Protein AF-A0A8H8VCS7-F1 (afdb_monomer_lite)

pLDDT: mean 72.97, std 16.61, range [34.09, 95.81]

InterPro domains:
  IPR029058 Alpha/Beta hydrolase fold [G3DSA:3.40.50.1820] (4-59)
  IPR029058 Alpha/Beta hydrolase fold [G3DSA:3.40.50.1820] (60-223)
  IPR029058 Alpha/Beta hydrolase fold [SSF53474] (84-224)

Radius of gyration: 19.7 Å; chains: 1; bounding box: 50×49×55 Å

Sequence (229 aa):
MIRPETPRNPIVLSHGLFGFDTLHLLPWSFIPPLQYWRGINEALQANNCKVIVTAGMIIITTSSLTVEESGDETSLPRIYLRFKVLSLTTVSSPHQGSPFADYAIRFIGEQRLPRLYRILERAGLETGAFQQLTTVFMRNDFNPNTPDVDGVKYFSYGASVCPSLLSPFRASHRIIRRVDGENDGLVSIKSASHGVYKGTLVGPSHLDIINWTNRLKWIIKGVLGQHNK

Structure (mmCIF, N/CA/C/O backbone):
data_AF-A0A8H8VCS7-F1
#
_entry.id   AF-A0A8H8VCS7-F1
#
loop_
_atom_site.group_PDB
_atom_site.id
_atom_site.type_symbol
_atom_site.label_atom_id
_atom_site.label_alt_id
_atom_site.label_comp_id
_atom_site.label_asym_id
_atom_site.label_entity_id
_atom_site.label_seq_id
_atom_site.pdbx_PDB_ins_code
_atom_site.Cartn_x
_atom_site.Cartn_y
_atom_site.Cartn_z
_atom_site.occupancy
_atom_site.B_iso_or_equiv
_atom_site.auth_seq_id
_atom_site.auth_comp_id
_atom_site.auth_asym_id
_atom_site.auth_atom_id
_atom_site.pdbx_PDB_model_num
ATOM 1 N N . MET A 1 1 ? -27.719 -13.018 -1.075 1.00 43.12 1 MET A N 1
ATOM 2 C CA . MET A 1 1 ? -26.621 -12.028 -1.121 1.00 43.12 1 MET A CA 1
ATOM 3 C C . MET A 1 1 ? -26.500 -11.451 0.284 1.00 43.12 1 MET A C 1
ATOM 5 O O . MET A 1 1 ? -27.432 -10.788 0.719 1.00 43.12 1 MET A O 1
ATOM 9 N N . ILE A 1 2 ? -25.466 -11.822 1.044 1.00 45.97 2 ILE A N 1
ATOM 10 C CA . ILE A 1 2 ? -25.292 -11.356 2.430 1.00 45.97 2 ILE A CA 1
ATOM 11 C C . ILE A 1 2 ? -24.840 -9.898 2.346 1.00 45.97 2 ILE A C 1
ATOM 13 O O . ILE A 1 2 ? -23.776 -9.627 1.793 1.00 45.97 2 ILE A O 1
ATOM 17 N N . ARG A 1 3 ? -25.665 -8.957 2.817 1.00 56.19 3 ARG A N 1
ATOM 18 C CA . ARG A 1 3 ? -25.222 -7.567 2.958 1.00 56.19 3 ARG A CA 1
ATOM 19 C C . ARG A 1 3 ? -24.289 -7.500 4.168 1.00 56.19 3 ARG A C 1
ATOM 21 O O . ARG A 1 3 ? -24.681 -7.996 5.224 1.00 56.19 3 ARG A O 1
ATOM 28 N N . PRO A 1 4 ? -23.073 -6.953 4.027 1.00 67.12 4 PRO A N 1
ATOM 29 C CA . PRO A 1 4 ? -22.189 -6.767 5.168 1.00 67.12 4 PRO A CA 1
ATOM 30 C C . PRO A 1 4 ? -22.843 -5.822 6.184 1.00 67.12 4 PRO A C 1
ATOM 32 O O . PRO A 1 4 ? -23.554 -4.892 5.804 1.00 67.12 4 PRO A O 1
ATOM 35 N N . GLU A 1 5 ? -22.624 -6.083 7.472 1.00 75.94 5 GLU A N 1
ATOM 36 C CA . GLU A 1 5 ? -23.158 -5.242 8.543 1.00 75.94 5 GLU A CA 1
ATOM 37 C C . GLU A 1 5 ? -22.576 -3.825 8.475 1.00 75.94 5 GLU A C 1
ATOM 39 O O . GLU A 1 5 ? -21.376 -3.638 8.256 1.00 75.94 5 GLU A O 1
ATOM 44 N N . THR A 1 6 ? -23.426 -2.820 8.692 1.00 79.56 6 THR A N 1
ATOM 45 C CA . THR A 1 6 ? -23.001 -1.420 8.738 1.00 79.56 6 THR A CA 1
ATOM 46 C C . THR A 1 6 ? -22.169 -1.167 10.004 1.00 79.56 6 THR A C 1
ATOM 48 O O . THR A 1 6 ? -22.652 -1.403 11.117 1.00 79.56 6 THR A O 1
ATOM 51 N N . PRO A 1 7 ? -20.933 -0.654 9.884 1.00 78.75 7 PRO A N 1
ATOM 52 C CA . PRO A 1 7 ? -20.108 -0.309 11.034 1.00 78.75 7 PRO A CA 1
ATOM 53 C C . PRO A 1 7 ? -20.743 0.802 11.872 1.00 78.75 7 PRO A C 1
ATOM 55 O O . PRO A 1 7 ? -21.231 1.798 11.345 1.00 78.75 7 PRO A O 1
ATOM 58 N N . ARG A 1 8 ? -20.672 0.664 13.201 1.00 81.62 8 ARG A N 1
ATOM 59 C CA . ARG A 1 8 ? -21.171 1.686 14.142 1.00 81.62 8 ARG A CA 1
ATOM 60 C C . ARG A 1 8 ? -20.327 2.963 14.147 1.00 81.62 8 ARG A C 1
ATOM 62 O O . ARG A 1 8 ? -20.839 4.029 14.464 1.00 81.62 8 ARG A O 1
ATOM 69 N N . ASN A 1 9 ? -19.035 2.846 13.839 1.00 82.69 9 ASN A N 1
ATOM 70 C CA . ASN A 1 9 ? -18.087 3.957 13.868 1.00 82.69 9 ASN A CA 1
ATOM 71 C C . ASN A 1 9 ? -17.777 4.456 12.450 1.00 82.69 9 ASN A C 1
ATOM 73 O O . ASN A 1 9 ? -17.783 3.646 11.519 1.00 82.69 9 ASN A O 1
ATOM 77 N N . PRO A 1 10 ? -17.457 5.753 12.286 1.00 81.94 10 PRO A N 1
ATOM 78 C CA . PRO A 1 10 ? -16.997 6.293 11.015 1.00 81.94 10 PRO A CA 1
ATOM 79 C C . PRO A 1 10 ? -15.787 5.541 10.450 1.00 81.94 10 PRO A C 1
ATOM 81 O O . PRO A 1 10 ? -14.873 5.151 11.185 1.00 81.94 10 PRO A O 1
ATOM 84 N N . ILE A 1 11 ? -15.772 5.401 9.127 1.00 80.81 11 ILE A N 1
ATOM 85 C CA . ILE A 1 11 ? -14.612 4.954 8.360 1.00 80.81 11 ILE A CA 1
ATOM 86 C C . ILE A 1 11 ? -13.895 6.191 7.825 1.00 80.81 11 ILE A C 1
ATOM 88 O O . ILE A 1 11 ? -14.510 7.041 7.185 1.00 80.81 11 ILE A O 1
ATOM 92 N N . VAL A 1 12 ? -12.592 6.259 8.056 1.00 79.00 12 VAL A N 1
ATOM 93 C CA . VAL A 1 12 ? -11.687 7.233 7.455 1.00 79.00 12 VAL A CA 1
ATOM 94 C C . VAL A 1 12 ? -10.911 6.537 6.341 1.00 79.00 12 VAL A C 1
ATOM 96 O O . VAL A 1 12 ? -10.231 5.539 6.589 1.00 79.00 12 VAL A O 1
ATOM 99 N N . LEU A 1 13 ? -11.040 7.038 5.114 1.00 74.69 13 LEU A N 1
ATOM 100 C CA . LEU A 1 13 ? -10.300 6.569 3.946 1.00 74.69 13 LEU A CA 1
ATOM 101 C C . LEU A 1 13 ? -9.131 7.513 3.669 1.00 74.69 13 LEU A C 1
ATOM 103 O O . LEU A 1 13 ? -9.344 8.683 3.351 1.00 74.69 13 LEU A O 1
ATOM 107 N N . SER A 1 14 ? -7.914 6.984 3.735 1.00 72.44 14 SER A N 1
ATOM 108 C CA . SER A 1 14 ? -6.677 7.729 3.503 1.00 72.44 14 SER A CA 1
ATOM 109 C C . SER A 1 14 ? -5.971 7.214 2.248 1.00 72.44 14 SER A C 1
ATOM 111 O O . SER A 1 14 ? -5.723 6.013 2.143 1.00 72.44 14 SER A O 1
ATOM 113 N N . HIS A 1 15 ? -5.697 8.090 1.279 1.00 67.81 15 HIS A N 1
ATOM 114 C CA . HIS A 1 15 ? -5.115 7.753 -0.031 1.00 67.81 15 HIS A CA 1
ATOM 115 C C . HIS A 1 15 ? -3.665 7.225 0.026 1.00 67.81 15 HIS A C 1
ATOM 117 O O . HIS A 1 15 ? -2.942 7.415 0.979 1.00 67.81 15 HIS A O 1
ATOM 123 N N . GLY A 1 16 ? -3.135 6.616 -1.024 1.00 63.66 16 GLY A N 1
ATOM 124 C CA . GLY A 1 16 ? -1.732 6.175 -1.081 1.00 63.66 16 GLY A CA 1
ATOM 125 C C . GLY A 1 16 ? -0.748 7.205 -1.591 1.00 63.66 16 GLY A C 1
ATOM 126 O O . GLY A 1 16 ? -0.969 8.413 -1.509 1.00 63.66 16 GLY A O 1
ATOM 127 N N . LEU A 1 17 ? 0.347 6.684 -2.147 1.00 57.50 17 LEU A N 1
ATOM 128 C CA . LEU A 1 17 ? 1.294 7.452 -2.946 1.00 57.50 17 LEU A CA 1
ATOM 129 C C . LEU A 1 17 ? 0.523 8.334 -3.950 1.00 57.50 17 LEU A C 1
ATOM 131 O O . LEU A 1 17 ? -0.478 7.875 -4.503 1.00 57.50 17 LEU A O 1
ATOM 135 N N . PHE A 1 18 ? 1.010 9.562 -4.171 1.00 53.84 18 PHE A N 1
ATOM 136 C CA . PHE A 1 18 ? 0.440 10.659 -4.979 1.00 53.84 18 PHE A CA 1
ATOM 137 C C . PHE A 1 18 ? -0.594 11.581 -4.325 1.00 53.84 18 PHE A C 1
ATOM 139 O O . PHE A 1 18 ? -0.892 12.618 -4.912 1.00 53.84 18 PHE A O 1
ATOM 146 N N . GLY A 1 19 ? -1.108 11.295 -3.129 1.00 48.81 19 GLY A N 1
ATOM 147 C CA . GLY A 1 19 ? -1.641 12.404 -2.336 1.00 48.81 19 GLY A CA 1
ATOM 148 C C . GLY A 1 19 ? -2.975 13.025 -2.779 1.00 48.81 19 GLY A C 1
ATOM 149 O O . GLY A 1 19 ? -3.389 14.022 -2.199 1.00 48.81 19 GLY A O 1
ATOM 150 N N . PHE A 1 20 ? -3.600 12.546 -3.861 1.00 52.16 20 PHE A N 1
ATOM 151 C CA . PHE A 1 20 ? -4.697 13.267 -4.509 1.00 52.16 20 PHE A CA 1
ATOM 152 C C . PHE A 1 20 ? -6.055 12.662 -4.161 1.00 52.16 20 PHE A C 1
ATOM 154 O O . PHE A 1 20 ? -6.249 11.450 -4.222 1.00 52.16 20 PHE A O 1
ATOM 161 N N . ASP A 1 21 ? -7.038 13.524 -3.913 1.00 51.72 21 ASP A N 1
ATOM 162 C CA . ASP A 1 21 ? -8.444 13.114 -3.904 1.00 51.72 21 ASP A CA 1
ATOM 163 C C . ASP A 1 21 ? -8.973 12.964 -5.336 1.00 51.72 21 ASP A C 1
ATOM 165 O O . ASP A 1 21 ? -9.735 12.045 -5.648 1.00 51.72 21 ASP A O 1
ATOM 169 N N . THR A 1 22 ? -8.555 13.873 -6.224 1.00 54.94 22 THR A N 1
ATOM 170 C CA . THR A 1 22 ? -9.004 13.974 -7.616 1.00 54.94 22 THR A CA 1
ATOM 171 C C . THR A 1 22 ? -7.863 14.466 -8.516 1.00 54.94 22 THR A C 1
ATOM 173 O O . THR A 1 22 ? -7.410 15.598 -8.383 1.00 54.94 22 THR A O 1
ATOM 176 N N . LEU A 1 23 ? -7.404 13.632 -9.457 1.00 56.28 23 LEU A N 1
ATOM 177 C CA . LEU A 1 23 ? -6.321 13.969 -10.392 1.00 56.28 23 LEU A CA 1
ATOM 178 C C . LEU A 1 23 ? -6.840 14.398 -11.774 1.00 56.28 23 LEU A C 1
ATOM 180 O O . LEU A 1 23 ? -7.465 13.620 -12.496 1.00 56.28 23 LEU A O 1
ATOM 184 N N . HIS A 1 24 ? -6.520 15.616 -12.198 1.00 57.56 24 HIS A N 1
ATOM 185 C CA . HIS A 1 24 ? -6.833 16.107 -13.542 1.00 57.56 24 HIS A CA 1
ATOM 186 C C . HIS A 1 24 ? -5.652 15.845 -14.486 1.00 57.56 24 HIS A C 1
ATOM 188 O O . HIS A 1 24 ? -4.694 16.608 -14.507 1.00 57.56 24 HIS A O 1
ATOM 194 N N . LEU A 1 25 ? -5.703 14.754 -15.262 1.00 55.94 25 LEU A N 1
ATOM 195 C CA . LEU A 1 25 ? -4.635 14.419 -16.220 1.00 55.94 25 LEU A CA 1
ATOM 196 C C . LEU A 1 25 ? -4.690 15.241 -17.519 1.00 55.94 25 LEU A C 1
ATOM 198 O O . LEU A 1 25 ? -3.669 15.408 -18.175 1.00 55.94 25 LEU A O 1
ATOM 202 N N . LEU A 1 26 ? -5.873 15.731 -17.897 1.00 63.97 26 LEU A N 1
ATOM 203 C CA . LEU A 1 26 ? -6.134 16.606 -19.044 1.00 63.97 26 LEU A CA 1
ATOM 204 C C . LEU A 1 26 ? -7.298 17.553 -18.691 1.00 63.97 26 LEU A C 1
ATOM 206 O O . LEU A 1 26 ? -7.984 17.311 -17.689 1.00 63.97 26 LEU A O 1
ATOM 210 N N . PRO A 1 27 ? -7.554 18.618 -19.481 1.00 64.00 27 PRO A N 1
ATOM 211 C CA . PRO A 1 27 ? -8.727 19.463 -19.277 1.00 64.00 27 PRO A CA 1
ATOM 212 C C . PRO A 1 27 ? -10.009 18.622 -19.255 1.00 64.00 27 PRO A C 1
ATOM 214 O O . PRO A 1 27 ? -10.117 17.642 -19.997 1.00 64.00 27 PRO A O 1
ATOM 217 N N . TRP A 1 28 ? -10.988 19.024 -18.437 1.00 56.22 28 TRP A N 1
ATOM 218 C CA . TRP A 1 28 ? -12.254 18.294 -18.254 1.00 56.22 28 TRP A CA 1
ATOM 219 C C . TRP A 1 28 ? -12.944 17.947 -19.582 1.00 56.22 28 TRP A C 1
ATOM 221 O O . TRP A 1 28 ? -13.535 16.880 -19.713 1.00 56.22 28 TRP A O 1
ATOM 231 N N . SER A 1 29 ? -12.810 18.817 -20.586 1.00 60.53 29 SER A N 1
ATOM 232 C CA . SER A 1 29 ? -13.353 18.624 -21.933 1.00 60.53 29 SER A CA 1
ATOM 233 C C . SER A 1 29 ? -12.825 17.379 -22.658 1.00 60.53 29 SER A C 1
ATOM 235 O O . SER A 1 29 ? -13.458 16.931 -23.607 1.00 60.53 29 SER A O 1
ATOM 237 N N . PHE A 1 30 ? -11.685 16.823 -22.235 1.00 57.16 30 PHE A N 1
ATOM 238 C CA . PHE A 1 30 ? -11.053 15.660 -22.864 1.00 57.16 30 PHE A CA 1
ATOM 239 C C . PHE A 1 30 ? -11.130 14.393 -22.006 1.00 57.16 30 PHE A C 1
ATOM 241 O O . PHE A 1 30 ? -11.351 13.312 -22.547 1.00 57.16 30 PHE A O 1
ATOM 248 N N . ILE A 1 31 ? -10.927 14.489 -20.683 1.00 58.66 31 ILE A N 1
ATOM 249 C CA . ILE A 1 31 ? -10.921 13.326 -19.779 1.00 58.66 31 ILE A CA 1
ATOM 250 C C . ILE A 1 31 ? -11.521 13.713 -18.413 1.00 58.66 31 ILE A C 1
ATOM 252 O O . ILE A 1 31 ? -11.060 14.679 -17.804 1.00 58.66 31 ILE A O 1
ATOM 256 N N . PRO A 1 32 ? -12.486 12.943 -17.862 1.00 62.53 32 PRO A N 1
ATOM 257 C CA . PRO A 1 32 ? -12.998 13.190 -16.519 1.00 62.53 32 PRO A CA 1
ATOM 258 C C . PRO A 1 32 ? -11.932 12.878 -15.451 1.00 62.53 32 PRO A C 1
ATOM 260 O O . PRO A 1 32 ? -11.124 11.959 -15.628 1.00 62.53 32 PRO A O 1
ATOM 263 N N . PRO A 1 33 ? -11.965 13.537 -14.284 1.00 59.12 33 PRO A N 1
ATOM 264 C CA . PRO A 1 33 ? -10.862 13.559 -13.336 1.00 59.12 33 PRO A CA 1
ATOM 265 C C . PRO A 1 33 ? -10.770 12.350 -12.397 1.00 59.12 33 PRO A C 1
ATOM 267 O O . PRO A 1 33 ? -11.758 11.857 -11.840 1.00 59.12 33 PRO A O 1
ATOM 270 N N . LEU A 1 34 ? -9.531 11.892 -12.265 1.00 60.47 34 LEU A N 1
ATOM 271 C CA . LEU A 1 34 ? -8.868 10.939 -11.372 1.00 60.47 34 LEU A CA 1
ATOM 272 C C . LEU A 1 34 ? -9.336 10.801 -9.918 1.00 60.47 34 LEU A C 1
ATOM 274 O O . LEU A 1 34 ? -8.498 11.010 -9.059 1.00 60.47 34 LEU A O 1
ATOM 278 N N . GLN A 1 35 ? -10.583 10.467 -9.586 1.00 63.00 35 GLN A N 1
ATOM 279 C CA . GLN A 1 35 ? -10.946 10.153 -8.193 1.00 63.00 35 GLN A CA 1
ATOM 280 C C . GLN A 1 35 ? -10.209 8.918 -7.645 1.00 63.00 35 GLN A C 1
ATOM 282 O O . GLN A 1 35 ? -10.230 7.858 -8.280 1.00 63.00 35 GLN A O 1
ATOM 287 N N . TYR A 1 36 ? -9.616 9.050 -6.454 1.00 59.75 36 TYR A N 1
ATOM 288 C CA . TYR A 1 36 ? -8.842 7.988 -5.797 1.00 59.75 36 TYR A CA 1
ATOM 289 C C . TYR A 1 36 ? -9.724 6.811 -5.343 1.00 59.75 36 TYR A C 1
ATOM 291 O O . TYR A 1 36 ? -9.433 5.660 -5.652 1.00 59.75 36 TYR A O 1
ATOM 299 N N . TRP A 1 37 ? -10.850 7.103 -4.682 1.00 58.91 37 TRP A N 1
ATOM 300 C CA . TRP A 1 37 ? -11.757 6.116 -4.069 1.00 58.91 37 TRP A CA 1
ATOM 301 C C . TRP A 1 37 ? -13.017 5.811 -4.893 1.00 58.91 37 TRP A C 1
ATOM 303 O O . TRP A 1 37 ? -14.079 5.526 -4.335 1.00 58.91 37 TRP A O 1
ATOM 313 N N . ARG A 1 38 ? -12.931 5.887 -6.226 1.00 66.00 38 ARG A N 1
ATOM 314 C CA . ARG A 1 38 ? -14.110 5.773 -7.098 1.00 66.00 38 ARG A CA 1
ATOM 315 C C . ARG A 1 38 ? -14.797 4.408 -6.967 1.00 66.00 38 ARG A C 1
ATOM 317 O O . ARG A 1 38 ? -14.219 3.373 -7.300 1.00 66.00 38 ARG A O 1
ATOM 324 N N . GLY A 1 39 ? -16.064 4.425 -6.578 1.00 67.31 39 GLY A N 1
ATOM 325 C CA . GLY A 1 39 ? -16.912 3.254 -6.361 1.00 67.31 39 GLY A CA 1
ATOM 326 C C . GLY A 1 39 ? -16.858 2.725 -4.928 1.00 67.31 39 GLY A C 1
ATOM 327 O O . GLY A 1 39 ? -17.819 2.101 -4.488 1.00 67.31 39 GLY A O 1
ATOM 328 N N . ILE A 1 40 ? -15.775 2.981 -4.186 1.00 71.81 40 ILE A N 1
ATOM 329 C CA . ILE A 1 40 ? -15.622 2.524 -2.798 1.00 71.81 40 ILE A CA 1
ATOM 330 C C . ILE A 1 40 ? -16.398 3.445 -1.862 1.00 71.81 40 ILE A C 1
ATOM 332 O O . ILE A 1 40 ? -17.163 2.960 -1.030 1.00 71.81 40 ILE A O 1
ATOM 336 N N . ASN A 1 41 ? -16.245 4.764 -2.018 1.00 71.88 41 ASN A N 1
ATOM 337 C CA . ASN A 1 41 ? -16.974 5.723 -1.191 1.00 71.88 41 ASN A CA 1
ATOM 338 C C . ASN A 1 41 ? -18.489 5.578 -1.401 1.00 71.88 41 ASN A C 1
ATOM 340 O O . ASN A 1 41 ? -19.243 5.453 -0.439 1.00 71.88 41 ASN A O 1
ATOM 344 N N . GLU A 1 42 ? -18.924 5.473 -2.657 1.00 75.25 42 GLU A N 1
ATOM 345 C CA . GLU A 1 42 ? -20.330 5.294 -3.019 1.00 75.25 42 GLU A CA 1
ATOM 346 C C . GLU A 1 42 ? -20.882 3.965 -2.494 1.00 75.25 42 GLU A C 1
ATOM 348 O O . GLU A 1 42 ? -21.980 3.938 -1.944 1.00 75.25 42 GLU A O 1
ATOM 353 N N . ALA A 1 43 ? -20.125 2.865 -2.599 1.00 74.88 43 ALA A N 1
ATOM 354 C CA . ALA A 1 43 ? -20.555 1.570 -2.071 1.00 74.88 43 ALA A CA 1
ATOM 355 C C . ALA A 1 43 ? -20.657 1.560 -0.538 1.00 74.88 43 ALA A C 1
ATOM 357 O O . ALA A 1 43 ? -21.562 0.931 0.013 1.00 74.88 43 ALA A O 1
ATOM 358 N N . LEU A 1 44 ? -19.755 2.250 0.164 1.00 77.81 44 LEU A N 1
ATOM 359 C CA . LEU A 1 44 ? -19.807 2.376 1.621 1.00 77.81 44 LEU A CA 1
ATOM 360 C C . LEU A 1 44 ? -20.990 3.244 2.058 1.00 77.81 44 LEU A C 1
ATOM 362 O O . LEU A 1 44 ? -21.761 2.837 2.926 1.00 77.81 44 LEU A O 1
ATOM 366 N N . GLN A 1 45 ? -21.183 4.397 1.420 1.00 79.44 45 GLN A N 1
ATOM 367 C CA . GLN A 1 45 ? -22.323 5.273 1.689 1.00 79.44 45 GLN A CA 1
ATOM 368 C C . GLN A 1 45 ? -23.658 4.580 1.377 1.00 79.44 45 GLN A C 1
ATOM 370 O O . GLN A 1 45 ? -24.592 4.677 2.169 1.00 79.44 45 GLN A O 1
ATOM 375 N N . ALA A 1 46 ? -23.735 3.794 0.296 1.00 81.38 46 ALA A N 1
ATOM 376 C CA . ALA A 1 46 ? -24.918 2.998 -0.044 1.00 81.38 46 ALA A CA 1
ATOM 377 C C . ALA A 1 46 ? -25.236 1.899 0.992 1.00 81.38 46 ALA A C 1
ATOM 379 O O . ALA A 1 46 ? -26.370 1.426 1.062 1.00 81.38 46 ALA A O 1
ATOM 380 N N . ASN A 1 47 ? -24.253 1.505 1.811 1.00 80.44 47 ASN A N 1
ATOM 381 C CA . ASN A 1 47 ? -24.425 0.611 2.959 1.00 80.44 47 ASN A CA 1
ATOM 382 C C . ASN A 1 47 ? -24.589 1.375 4.291 1.00 80.44 47 ASN A C 1
ATOM 384 O O . ASN A 1 47 ? -24.406 0.791 5.360 1.00 80.44 47 ASN A O 1
ATOM 388 N N . ASN A 1 48 ? -24.955 2.662 4.242 1.00 81.69 48 ASN A N 1
ATOM 389 C CA . ASN A 1 48 ? -25.153 3.553 5.393 1.00 81.69 48 ASN A CA 1
ATOM 390 C C . ASN A 1 48 ? -23.901 3.762 6.266 1.00 81.69 48 ASN A C 1
ATOM 392 O O . ASN A 1 48 ? -24.009 4.144 7.432 1.00 81.69 48 ASN A O 1
ATOM 396 N N . CYS A 1 49 ? -22.701 3.532 5.726 1.00 78.75 49 CYS A N 1
ATOM 397 C CA . CYS A 1 49 ? -21.463 3.832 6.438 1.00 78.75 49 CYS A CA 1
ATOM 398 C C . CYS A 1 49 ? -21.220 5.347 6.457 1.00 78.75 49 CYS A C 1
ATOM 400 O O . CYS A 1 49 ? -21.262 6.007 5.417 1.00 78.75 49 CYS A O 1
ATOM 402 N N . LYS A 1 50 ? -20.866 5.901 7.623 1.00 80.38 50 LYS A N 1
ATOM 403 C CA . LYS A 1 50 ? -20.331 7.266 7.709 1.00 80.38 50 LYS A CA 1
ATOM 404 C C . LYS A 1 50 ? -18.873 7.256 7.243 1.00 80.38 50 LYS A C 1
ATOM 406 O O . LYS A 1 50 ? -18.029 6.679 7.924 1.00 80.38 50 LYS A O 1
ATOM 411 N N . VAL A 1 51 ? -18.588 7.875 6.098 1.00 74.81 51 VAL A N 1
ATOM 412 C CA . VAL A 1 51 ? -17.248 7.902 5.488 1.00 74.81 51 VAL A CA 1
ATOM 413 C C . VAL A 1 51 ? -16.666 9.311 5.530 1.00 74.81 51 VAL A C 1
ATOM 415 O O . VAL A 1 51 ? -17.341 10.276 5.178 1.00 74.81 51 VAL A O 1
ATOM 418 N N . ILE A 1 52 ? -15.409 9.415 5.947 1.00 74.38 52 ILE A N 1
ATOM 419 C CA . ILE A 1 52 ? -14.584 10.622 5.897 1.00 74.38 52 ILE A CA 1
ATOM 420 C C . ILE A 1 52 ? -13.406 10.303 4.975 1.00 74.38 52 ILE A C 1
ATOM 422 O O . ILE A 1 52 ? -12.764 9.271 5.142 1.00 74.38 52 ILE A O 1
ATOM 426 N N . VAL A 1 53 ? -13.125 11.154 3.992 1.00 67.81 53 VAL A N 1
ATOM 427 C CA . VAL A 1 53 ? -11.954 11.001 3.116 1.00 67.81 53 VAL A CA 1
ATOM 428 C C . VAL A 1 53 ? -10.912 12.019 3.554 1.00 67.81 53 VAL A C 1
ATOM 430 O O . VAL A 1 53 ? -11.246 13.188 3.746 1.00 67.81 53 VAL A O 1
ATOM 433 N N . THR A 1 54 ? -9.679 11.569 3.764 1.00 65.56 54 THR A N 1
ATOM 434 C CA . THR A 1 54 ? -8.568 12.418 4.199 1.00 65.56 54 THR A CA 1
ATOM 435 C C . THR A 1 54 ? -7.413 12.347 3.223 1.00 65.56 54 THR A C 1
ATOM 437 O O . THR A 1 54 ? -7.129 11.291 2.648 1.00 65.56 54 THR A O 1
ATOM 440 N N . ALA A 1 55 ? -6.685 13.457 3.132 1.00 53.41 55 ALA A N 1
ATOM 441 C CA . ALA A 1 55 ? -5.398 13.469 2.476 1.00 53.41 55 ALA A CA 1
ATOM 442 C C . ALA A 1 55 ? -4.305 12.906 3.419 1.00 53.41 55 ALA A C 1
ATOM 444 O O . ALA A 1 55 ? -3.964 13.533 4.417 1.00 53.41 55 ALA A O 1
ATOM 445 N N . GLY A 1 56 ? -3.793 11.701 3.154 1.00 49.19 56 GLY A N 1
ATOM 446 C CA . GLY A 1 56 ? -2.660 11.046 3.841 1.00 49.19 56 GLY A CA 1
ATOM 447 C C . GLY A 1 56 ? -2.492 9.581 3.400 1.00 49.19 56 GLY A C 1
ATOM 448 O O . GLY A 1 56 ? -3.467 9.035 2.910 1.00 49.19 56 GLY A O 1
ATOM 449 N N . MET A 1 57 ? -1.311 8.956 3.564 1.00 39.44 57 MET A N 1
ATOM 450 C CA . MET A 1 57 ? -0.917 7.603 3.070 1.00 39.44 57 MET A CA 1
ATOM 451 C C . MET A 1 57 ? -1.890 6.436 3.433 1.00 39.44 57 MET A C 1
ATOM 453 O O . MET A 1 57 ? -2.584 6.534 4.438 1.00 39.44 57 MET A O 1
ATOM 457 N N . ILE A 1 58 ? -1.934 5.341 2.628 1.00 42.59 58 ILE A N 1
ATOM 458 C CA . ILE A 1 58 ? -2.964 4.261 2.638 1.00 42.59 58 ILE A CA 1
ATOM 459 C C . ILE A 1 58 ? -3.289 3.782 4.043 1.00 42.59 58 ILE A C 1
ATOM 461 O O . ILE A 1 58 ? -2.530 3.020 4.646 1.00 42.59 58 ILE A O 1
ATOM 465 N N . ILE A 1 59 ? -4.468 4.174 4.511 1.00 46.38 59 ILE A N 1
ATOM 466 C CA . ILE A 1 59 ? -4.996 3.828 5.821 1.00 46.38 59 ILE A CA 1
ATOM 467 C C . ILE A 1 59 ? -6.535 3.810 5.704 1.00 46.38 59 ILE A C 1
ATOM 469 O O . ILE A 1 59 ? -7.164 4.857 5.570 1.00 46.38 59 ILE A O 1
ATOM 473 N N . ILE A 1 60 ? -7.163 2.626 5.735 1.00 46.59 60 ILE A N 1
ATOM 474 C CA . ILE A 1 60 ? -8.596 2.518 6.056 1.00 46.59 60 ILE A CA 1
ATOM 475 C C . ILE A 1 60 ? -8.667 2.401 7.573 1.00 46.59 60 ILE A C 1
ATOM 477 O O . ILE A 1 60 ? -8.475 1.322 8.135 1.00 46.59 60 ILE A O 1
ATOM 481 N N . THR A 1 61 ? -8.919 3.513 8.249 1.00 49.94 61 THR A N 1
ATOM 482 C CA . THR A 1 61 ? -9.030 3.533 9.707 1.00 49.94 61 THR A CA 1
ATOM 483 C C . THR A 1 61 ? -10.490 3.584 10.117 1.00 49.94 61 THR A C 1
ATOM 485 O O . THR A 1 61 ? -11.262 4.377 9.589 1.00 49.94 61 THR A O 1
ATOM 488 N N . THR A 1 62 ? -10.883 2.767 11.093 1.00 45.12 62 THR A N 1
ATOM 489 C CA . THR A 1 62 ? -12.103 3.053 11.853 1.00 45.12 62 THR A CA 1
ATOM 490 C C . THR A 1 62 ? -11.710 3.873 13.070 1.00 45.12 62 THR A C 1
ATOM 492 O O . THR A 1 62 ? -10.845 3.476 13.857 1.00 45.12 62 THR A O 1
ATOM 495 N N . SER A 1 63 ? -12.310 5.049 13.211 1.00 53.53 63 SER A N 1
ATOM 496 C CA . SER A 1 63 ? -12.039 5.954 14.327 1.00 53.53 63 SER A CA 1
ATOM 497 C C . SER A 1 63 ? -13.343 6.413 14.952 1.00 53.53 63 SER A C 1
ATOM 499 O O . SER A 1 63 ? -14.270 6.796 14.239 1.00 53.53 63 SER A O 1
ATOM 501 N N . SER A 1 64 ? -13.403 6.439 16.279 1.00 44.50 64 SER A N 1
ATOM 502 C CA . SER A 1 64 ? -14.405 7.231 16.987 1.00 44.50 64 SER A CA 1
ATOM 503 C C . SER A 1 64 ? -13.944 8.689 17.006 1.00 44.50 64 SER A C 1
ATOM 505 O O . SER A 1 64 ? -12.827 8.981 17.438 1.00 44.50 64 SER A O 1
ATOM 507 N N . LEU A 1 65 ? -14.791 9.594 16.517 1.00 42.81 65 LEU A N 1
ATOM 508 C CA . LEU A 1 65 ? -14.536 11.031 16.549 1.00 42.81 65 LEU A CA 1
ATOM 509 C C . LEU A 1 65 ? -15.012 11.603 17.888 1.00 42.81 65 LEU A C 1
ATOM 511 O O . LEU A 1 65 ? -16.184 11.451 18.232 1.00 42.81 65 LEU A O 1
ATOM 515 N N . THR A 1 66 ? -14.124 12.297 18.593 1.00 39.12 66 THR A N 1
ATOM 516 C CA . THR A 1 66 ? -14.460 13.134 19.750 1.00 39.12 66 THR A CA 1
ATOM 517 C C . THR A 1 66 ? -14.037 14.562 19.432 1.00 39.12 66 THR A C 1
ATOM 519 O O . THR A 1 66 ? -12.871 14.814 19.138 1.00 39.12 66 THR A O 1
ATOM 522 N N . VAL A 1 67 ? -14.987 15.495 19.433 1.00 38.56 67 VAL A N 1
ATOM 523 C CA . VAL A 1 67 ? -14.690 16.917 19.234 1.00 38.56 67 VAL A CA 1
ATOM 524 C C . VAL A 1 67 ? -14.316 17.497 20.595 1.00 38.56 67 VAL A C 1
ATOM 526 O O . VAL A 1 67 ? -15.157 17.526 21.487 1.00 38.56 67 VAL A O 1
ATOM 529 N N . GLU A 1 68 ? -13.064 17.917 20.757 1.00 42.06 68 GLU A N 1
ATOM 530 C CA . GLU A 1 68 ? -12.621 18.727 21.894 1.00 42.06 68 GLU A CA 1
ATOM 531 C C . GLU A 1 68 ? -12.285 20.124 21.367 1.00 42.06 68 GLU A C 1
ATOM 533 O O . GLU A 1 68 ? -11.447 20.277 20.477 1.00 42.06 68 GLU A O 1
ATOM 538 N N . GLU A 1 69 ? -12.950 21.150 21.891 1.00 42.06 69 GLU A N 1
ATOM 539 C CA . GLU A 1 69 ? -12.539 22.534 21.671 1.00 42.06 69 GLU A CA 1
ATOM 540 C C . GLU A 1 69 ? -11.395 22.848 22.636 1.00 42.06 69 GLU A C 1
ATOM 542 O O . GLU A 1 69 ? -11.586 22.889 23.848 1.00 42.06 69 GLU A O 1
ATOM 547 N N . SER A 1 70 ? -10.187 23.049 22.112 1.00 43.34 70 SER A N 1
ATOM 548 C CA . SER A 1 70 ? -9.080 23.611 22.886 1.00 43.34 70 SER A CA 1
ATOM 549 C C . SER A 1 70 ? -8.798 25.021 22.375 1.00 43.34 70 SER A C 1
ATOM 551 O O . SER A 1 70 ? -8.153 25.186 21.337 1.00 43.34 70 SER A O 1
ATOM 553 N N . GLY A 1 71 ? -9.308 26.024 23.084 1.00 45.47 71 GLY A N 1
ATOM 554 C CA . GLY A 1 71 ? -8.975 27.429 22.874 1.00 45.47 71 GLY A CA 1
ATOM 555 C C . GLY A 1 71 ? -8.293 27.996 24.115 1.00 45.47 71 GLY A C 1
ATOM 556 O O . GLY A 1 71 ? -8.833 27.885 25.210 1.00 45.47 71 GLY A O 1
ATOM 557 N N . ASP A 1 72 ? -7.114 28.585 23.937 1.00 51.19 72 ASP A N 1
ATOM 558 C CA . ASP A 1 72 ? -6.590 29.606 24.847 1.00 51.19 72 ASP A CA 1
ATOM 559 C C . ASP A 1 72 ? -7.255 30.936 24.448 1.00 51.19 72 ASP A C 1
ATOM 561 O O . ASP A 1 72 ? -7.314 31.233 23.249 1.00 51.19 72 ASP A O 1
ATOM 565 N N . GLU A 1 73 ? -7.768 31.718 25.410 1.00 53.53 73 GLU A N 1
ATOM 566 C CA . GLU A 1 73 ? -8.567 32.952 25.202 1.00 53.53 73 GLU A CA 1
ATOM 567 C C . GLU A 1 73 ? -7.862 34.014 24.331 1.00 53.53 73 GLU A C 1
ATOM 569 O O . GLU A 1 73 ? -8.476 34.983 23.886 1.00 53.53 73 GLU A O 1
ATOM 574 N N . THR A 1 74 ? -6.573 33.829 24.047 1.00 52.97 74 THR A N 1
ATOM 575 C CA . THR A 1 74 ? -5.720 34.754 23.295 1.00 52.97 74 THR A CA 1
ATOM 576 C C . THR A 1 74 ? -5.507 34.386 21.819 1.00 52.97 74 THR A C 1
ATOM 578 O O . THR A 1 74 ? -4.867 35.148 21.091 1.00 52.97 74 THR A O 1
ATOM 581 N N . SER A 1 75 ? -6.046 33.261 21.330 1.00 54.50 75 SER A N 1
ATOM 582 C CA . SER A 1 75 ? -5.839 32.798 19.946 1.00 54.50 75 SER A CA 1
ATOM 583 C C . SER A 1 75 ? -7.147 32.422 19.242 1.00 54.50 75 SER A C 1
ATOM 585 O O . SER A 1 75 ? -8.072 31.902 19.859 1.00 54.50 75 SER A O 1
ATOM 587 N N . LEU A 1 76 ? -7.242 32.704 17.931 1.00 49.12 76 LEU A N 1
ATOM 588 C CA . LEU A 1 76 ? -8.404 32.333 17.109 1.00 49.12 76 LEU A CA 1
ATOM 589 C C . LEU A 1 76 ? -8.756 30.848 17.324 1.00 49.12 76 LEU A C 1
ATOM 591 O O . LEU A 1 76 ? -7.838 30.022 17.303 1.00 49.12 76 LEU A O 1
ATOM 595 N N . PRO A 1 77 ? -10.046 30.485 17.469 1.00 49.31 77 PRO A N 1
ATOM 596 C CA . PRO A 1 77 ? -10.450 29.114 17.758 1.00 49.31 77 PRO A CA 1
ATOM 597 C C . PRO A 1 77 ? -9.972 28.178 16.643 1.00 49.31 77 PRO A C 1
ATOM 599 O O . PRO A 1 77 ? -10.502 28.166 15.531 1.00 49.31 77 PRO A O 1
ATOM 602 N N . ARG A 1 78 ? -8.938 27.385 16.937 1.00 46.56 78 ARG A N 1
ATOM 603 C CA . ARG A 1 78 ? -8.513 26.262 16.102 1.00 46.56 78 ARG A CA 1
ATOM 604 C C . ARG A 1 78 ? -9.203 25.013 16.624 1.00 46.56 78 ARG A C 1
ATOM 606 O O . ARG A 1 78 ? -8.841 24.481 17.667 1.00 46.56 78 ARG A O 1
ATOM 613 N N . ILE A 1 79 ? -10.198 24.544 15.882 1.00 51.28 79 ILE A N 1
ATOM 614 C CA . ILE A 1 79 ? -10.871 23.278 16.167 1.00 51.28 79 ILE A CA 1
ATOM 615 C C . ILE A 1 79 ? -9.908 22.148 15.788 1.00 51.28 79 ILE A C 1
ATOM 617 O O . ILE A 1 79 ? -9.694 21.876 14.605 1.00 51.28 79 ILE A O 1
ATOM 621 N N . TYR A 1 80 ? -9.315 21.492 16.784 1.00 49.41 80 TYR A N 1
ATOM 622 C CA . TYR A 1 80 ? -8.553 20.265 16.573 1.00 49.41 80 TYR A CA 1
ATOM 623 C C . TYR A 1 80 ? -9.494 19.069 16.717 1.00 49.41 80 TYR A C 1
ATOM 625 O O . TYR A 1 80 ? -9.932 18.721 17.810 1.00 49.41 80 TYR A O 1
ATOM 633 N N . LEU A 1 81 ? -9.810 18.413 15.602 1.00 54.47 81 LEU A N 1
ATOM 634 C CA . LEU A 1 81 ? -10.546 17.151 15.639 1.00 54.47 81 LEU A CA 1
ATOM 635 C C . LEU A 1 81 ? -9.616 16.058 16.182 1.00 54.47 81 LEU A C 1
ATOM 637 O O . LEU A 1 81 ? -8.667 15.655 15.507 1.00 54.47 81 LEU A O 1
ATOM 641 N N . ARG A 1 82 ? -9.882 15.566 17.397 1.00 61.41 82 ARG A N 1
ATOM 642 C CA . ARG A 1 82 ? -9.192 14.391 17.940 1.00 61.41 82 ARG A CA 1
ATOM 643 C C . ARG A 1 82 ? -9.917 13.122 17.508 1.00 61.41 82 ARG A C 1
ATOM 645 O O . ARG A 1 82 ? -11.075 12.879 17.847 1.00 61.41 82 ARG A O 1
ATOM 652 N N . PHE A 1 83 ? -9.209 12.285 16.762 1.00 70.06 83 PHE A N 1
ATOM 653 C CA . PHE A 1 83 ? -9.684 10.961 16.385 1.00 70.06 83 PHE A CA 1
ATOM 654 C C . PHE A 1 83 ? -9.093 9.926 17.335 1.00 70.06 83 PHE A C 1
ATOM 656 O O . PHE A 1 83 ? -7.874 9.802 17.444 1.00 70.06 83 PHE A O 1
ATOM 663 N N . LYS A 1 84 ? -9.951 9.137 17.987 1.00 80.06 84 LYS A N 1
ATOM 664 C CA . LYS A 1 84 ? -9.518 7.909 18.654 1.00 80.06 84 LYS A CA 1
ATOM 665 C C . LYS A 1 84 ? -9.636 6.759 17.663 1.00 80.06 84 LYS A C 1
ATOM 667 O O . LYS A 1 84 ? -10.735 6.373 17.262 1.00 80.06 84 LYS A O 1
ATOM 672 N N . VAL A 1 85 ? -8.492 6.233 17.250 1.00 81.94 85 VAL A N 1
ATOM 673 C CA . VAL A 1 85 ? -8.398 5.116 16.308 1.00 81.94 85 VAL A CA 1
ATOM 674 C C . VAL A 1 85 ? -8.775 3.813 17.017 1.00 81.94 85 VAL A C 1
ATOM 676 O O . VAL A 1 85 ? -8.271 3.529 18.099 1.00 81.94 85 VAL A O 1
ATOM 679 N N . LEU A 1 86 ? -9.684 3.034 16.427 1.00 87.00 86 LEU A N 1
ATOM 680 C CA . LEU A 1 86 ? -10.124 1.733 16.952 1.00 87.00 86 LEU A CA 1
ATOM 681 C C . LEU A 1 86 ? -9.507 0.576 16.165 1.00 87.00 86 LEU A C 1
ATOM 683 O O . LEU A 1 86 ? -9.133 -0.451 16.735 1.00 87.00 86 LEU A O 1
ATOM 687 N N . SER A 1 87 ? -9.399 0.736 14.846 1.00 87.31 87 SER A N 1
ATOM 688 C CA . SER A 1 87 ? -8.702 -0.221 13.997 1.00 87.31 87 SER A CA 1
ATOM 689 C C . SER A 1 87 ? -8.042 0.445 12.802 1.00 87.31 87 SER A C 1
ATOM 691 O O . SER A 1 87 ? -8.645 1.319 12.181 1.00 87.31 87 SER A O 1
ATOM 693 N N . LEU A 1 88 ? -6.886 -0.075 12.407 1.00 86.50 88 LEU A N 1
ATOM 694 C CA . LEU A 1 88 ? -6.193 0.246 11.170 1.00 86.50 88 LEU A CA 1
ATOM 695 C C . LEU A 1 88 ? -6.287 -0.947 10.216 1.00 86.50 88 LEU A C 1
ATOM 697 O O . LEU A 1 88 ? -5.818 -2.036 10.533 1.00 86.50 88 LEU A O 1
ATOM 701 N N . THR A 1 89 ? -6.888 -0.751 9.045 1.00 87.94 89 THR A N 1
ATOM 702 C CA . THR A 1 89 ? -6.909 -1.735 7.960 1.00 87.94 89 THR A CA 1
ATOM 703 C C . THR A 1 89 ? -6.099 -1.219 6.782 1.00 87.94 89 THR A C 1
ATOM 705 O O . THR A 1 89 ? -6.329 -0.120 6.279 1.00 87.94 89 THR A O 1
ATOM 708 N N . THR A 1 90 ? -5.162 -2.035 6.317 1.00 87.00 90 THR A N 1
ATOM 709 C CA . THR A 1 90 ? -4.323 -1.730 5.157 1.00 87.00 90 THR A CA 1
ATOM 710 C C . THR A 1 90 ? -4.587 -2.707 4.025 1.00 87.00 90 THR A C 1
ATOM 712 O O . THR A 1 90 ? -4.912 -3.873 4.255 1.00 87.00 90 THR A O 1
ATOM 715 N N . VAL A 1 91 ? -4.477 -2.226 2.790 1.00 87.44 91 VAL A N 1
ATOM 716 C CA . VAL A 1 91 ? -4.668 -3.040 1.588 1.00 87.44 91 VAL A CA 1
ATOM 717 C C . VAL A 1 91 ? -3.496 -2.764 0.661 1.00 87.44 91 VAL A C 1
ATOM 719 O O . VAL A 1 91 ? -3.345 -1.646 0.179 1.00 87.44 91 VAL A O 1
ATOM 722 N N . SER A 1 92 ? -2.654 -3.775 0.447 1.00 88.94 92 SER A N 1
ATOM 723 C CA . SER A 1 92 ? -1.435 -3.681 -0.365 1.00 88.94 92 SER A CA 1
ATOM 724 C C . SER A 1 92 ? -0.454 -2.577 0.070 1.00 88.94 92 SER A C 1
ATOM 726 O O . SER A 1 92 ? 0.295 -2.050 -0.747 1.00 88.94 92 SER A O 1
ATOM 728 N N . SER A 1 93 ? -0.408 -2.229 1.358 1.00 87.94 93 SER A N 1
ATOM 729 C CA . SER A 1 93 ? 0.552 -1.244 1.880 1.00 87.94 93 SER A CA 1
ATOM 730 C C . SER A 1 93 ? 1.949 -1.853 2.056 1.00 87.94 93 SER A C 1
ATOM 732 O O . SER A 1 93 ? 2.053 -2.933 2.626 1.00 87.94 93 SER A O 1
ATOM 734 N N . PRO A 1 94 ? 3.041 -1.194 1.636 1.00 91.25 94 PRO A N 1
ATOM 735 C CA . PRO A 1 94 ? 4.390 -1.751 1.743 1.00 91.25 94 PRO A CA 1
ATOM 736 C C . PRO A 1 94 ? 4.986 -1.588 3.153 1.00 91.25 94 PRO A C 1
ATOM 738 O O . PRO A 1 94 ? 5.943 -0.839 3.328 1.00 91.25 94 PRO A O 1
ATOM 741 N N . HIS A 1 95 ? 4.465 -2.295 4.164 1.00 91.06 95 HIS A N 1
ATOM 742 C CA . HIS A 1 95 ? 4.910 -2.178 5.571 1.00 91.06 95 HIS A CA 1
ATOM 743 C C . HIS A 1 95 ? 6.384 -2.534 5.790 1.00 91.06 95 HIS A C 1
ATOM 745 O O . HIS A 1 95 ? 7.023 -2.047 6.719 1.00 91.06 95 HIS A O 1
ATOM 751 N N . GLN A 1 96 ? 6.951 -3.374 4.926 1.00 92.50 96 GLN A N 1
ATOM 752 C CA . GLN A 1 96 ? 8.376 -3.725 4.940 1.00 92.50 96 GLN A CA 1
ATOM 753 C C . GLN A 1 96 ? 9.130 -3.105 3.755 1.00 92.50 96 GLN A C 1
ATOM 755 O O . GLN A 1 96 ? 10.255 -3.503 3.459 1.00 92.50 96 GLN A O 1
ATOM 760 N N . GLY A 1 97 ? 8.508 -2.143 3.070 1.00 90.94 97 GLY A N 1
ATOM 761 C CA . GLY A 1 97 ? 8.997 -1.524 1.845 1.00 90.94 97 GLY A CA 1
ATOM 762 C C . GLY A 1 97 ? 8.780 -2.386 0.600 1.00 90.94 97 GLY A C 1
ATOM 763 O O . GLY A 1 97 ? 8.177 -3.460 0.637 1.00 90.94 97 GLY A O 1
ATOM 764 N N . SER A 1 98 ? 9.260 -1.895 -0.535 1.00 91.50 98 SER A N 1
ATOM 765 C CA . SER A 1 98 ? 9.180 -2.562 -1.828 1.00 91.50 98 SER A CA 1
ATOM 766 C C . SER A 1 98 ? 10.583 -2.860 -2.360 1.00 91.50 98 SER A C 1
ATOM 768 O O . SER A 1 98 ? 11.345 -1.924 -2.623 1.00 91.50 98 SER A O 1
ATOM 770 N N . PRO A 1 99 ? 10.917 -4.133 -2.648 1.00 90.94 99 PRO A N 1
ATOM 771 C CA . PRO A 1 99 ? 12.161 -4.474 -3.341 1.00 90.94 99 PRO A CA 1
ATOM 772 C C . PRO A 1 99 ? 12.305 -3.784 -4.705 1.00 90.94 99 PRO A C 1
ATOM 774 O O . PRO A 1 99 ? 13.414 -3.589 -5.203 1.00 90.94 99 PRO A O 1
ATOM 777 N N . PHE A 1 100 ? 11.186 -3.408 -5.335 1.00 89.44 100 PHE A N 1
ATOM 778 C CA . PHE A 1 100 ? 11.215 -2.635 -6.572 1.00 89.44 100 PHE A CA 1
ATOM 779 C C . PHE A 1 100 ? 11.664 -1.187 -6.340 1.00 89.44 100 PHE A C 1
ATOM 781 O O . PHE A 1 100 ? 12.411 -0.662 -7.166 1.00 89.44 100 PHE A O 1
ATOM 788 N N . ALA A 1 101 ? 11.279 -0.563 -5.220 1.00 87.56 101 ALA A N 1
ATOM 789 C CA . ALA A 1 101 ? 11.772 0.763 -4.848 1.00 87.56 101 ALA A CA 1
ATOM 790 C C . ALA A 1 101 ? 13.293 0.739 -4.621 1.00 87.56 101 ALA A C 1
ATOM 792 O O . ALA A 1 101 ? 14.012 1.561 -5.193 1.00 87.56 101 ALA A O 1
ATOM 793 N N . ASP A 1 102 ? 13.801 -0.271 -3.906 1.00 88.38 102 ASP A N 1
ATOM 794 C CA . ASP A 1 102 ? 15.246 -0.456 -3.714 1.00 88.38 102 ASP A CA 1
ATOM 795 C C . ASP A 1 102 ? 15.979 -0.638 -5.048 1.00 88.38 102 ASP A C 1
ATOM 797 O O . ASP A 1 102 ? 17.019 -0.022 -5.297 1.00 88.38 102 ASP A O 1
ATOM 801 N N . TYR A 1 103 ? 15.432 -1.480 -5.932 1.00 86.50 103 TYR A N 1
ATOM 802 C CA . TYR A 1 103 ? 15.990 -1.697 -7.264 1.00 86.50 103 TYR A CA 1
ATOM 803 C C . TYR A 1 103 ? 16.029 -0.403 -8.076 1.00 86.50 103 TYR A C 1
ATOM 805 O O . TYR A 1 103 ? 17.047 -0.112 -8.699 1.00 86.50 103 TYR A O 1
ATOM 813 N N . ALA A 1 104 ? 14.946 0.375 -8.073 1.00 82.44 104 ALA A N 1
ATOM 814 C CA . ALA A 1 104 ? 14.866 1.619 -8.824 1.00 82.44 104 ALA A CA 1
ATOM 815 C C . ALA A 1 104 ? 15.926 2.627 -8.358 1.00 82.44 104 ALA A C 1
ATOM 817 O O . ALA A 1 104 ? 16.628 3.186 -9.200 1.00 82.44 104 ALA A O 1
ATOM 818 N N . ILE A 1 105 ? 16.114 2.793 -7.043 1.00 79.62 105 ILE A N 1
ATOM 819 C CA . ILE A 1 105 ? 17.168 3.663 -6.499 1.00 79.62 105 ILE A CA 1
ATOM 820 C C . ILE A 1 105 ? 18.555 3.172 -6.930 1.00 79.62 105 ILE A C 1
ATOM 822 O O . ILE A 1 105 ? 19.353 3.952 -7.454 1.00 79.62 105 ILE A O 1
ATOM 826 N N . ARG A 1 106 ? 18.829 1.869 -6.785 1.00 80.62 106 ARG A N 1
ATOM 827 C CA . ARG A 1 106 ? 20.130 1.278 -7.143 1.00 80.62 106 ARG A CA 1
ATOM 828 C C . ARG A 1 106 ? 20.435 1.352 -8.639 1.00 80.62 106 ARG A C 1
ATOM 830 O O . ARG A 1 106 ? 21.572 1.620 -9.011 1.00 80.62 106 ARG A O 1
ATOM 837 N N . PHE A 1 107 ? 19.446 1.092 -9.491 1.00 71.94 107 PHE A N 1
ATOM 838 C CA . PHE A 1 107 ? 19.610 1.060 -10.946 1.00 71.94 107 PHE A CA 1
ATOM 839 C C . PHE A 1 107 ? 19.782 2.461 -11.542 1.00 71.94 107 PHE A C 1
ATOM 841 O O . PHE A 1 107 ? 20.525 2.644 -12.505 1.00 71.94 107 PHE A O 1
ATOM 848 N N . ILE A 1 108 ? 19.102 3.458 -10.975 1.00 66.69 108 ILE A N 1
ATOM 849 C CA . ILE A 1 108 ? 19.182 4.848 -11.435 1.00 66.69 108 ILE 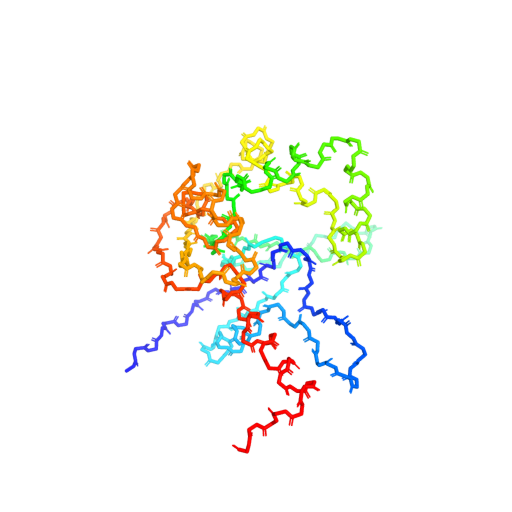A CA 1
ATOM 850 C C . ILE A 1 108 ? 20.493 5.495 -10.965 1.00 66.69 108 ILE A C 1
ATOM 852 O O . ILE A 1 108 ? 21.082 6.279 -11.714 1.00 66.69 108 ILE A O 1
ATOM 856 N N . GLY A 1 109 ? 20.988 5.104 -9.785 1.00 60.62 109 GLY A N 1
ATOM 857 C CA . GLY A 1 109 ? 22.216 5.618 -9.184 1.00 60.62 109 GLY A CA 1
ATOM 858 C C . GLY A 1 109 ? 22.039 7.032 -8.626 1.00 60.62 109 GLY A C 1
ATOM 859 O O . GLY A 1 109 ? 21.280 7.840 -9.168 1.00 60.62 109 GLY A O 1
ATOM 860 N N . GLU A 1 110 ? 22.766 7.357 -7.553 1.00 58.94 110 GLU A N 1
ATOM 861 C CA . GLU A 1 110 ? 22.620 8.635 -6.834 1.00 58.94 110 GLU A CA 1
ATOM 862 C C . GLU A 1 110 ? 22.754 9.861 -7.749 1.00 58.94 110 GLU A C 1
ATOM 864 O O . GLU A 1 110 ? 22.026 10.840 -7.605 1.00 58.94 110 GLU A O 1
ATOM 869 N N . GLN A 1 111 ? 23.595 9.773 -8.782 1.00 59.97 111 GLN A N 1
ATOM 870 C CA . GLN A 1 111 ? 23.822 10.870 -9.725 1.00 59.97 111 GLN A CA 1
ATOM 871 C C . GLN A 1 111 ? 22.626 11.189 -10.638 1.00 59.97 111 GLN A C 1
ATOM 873 O O . GLN A 1 111 ? 22.538 12.294 -11.175 1.00 59.9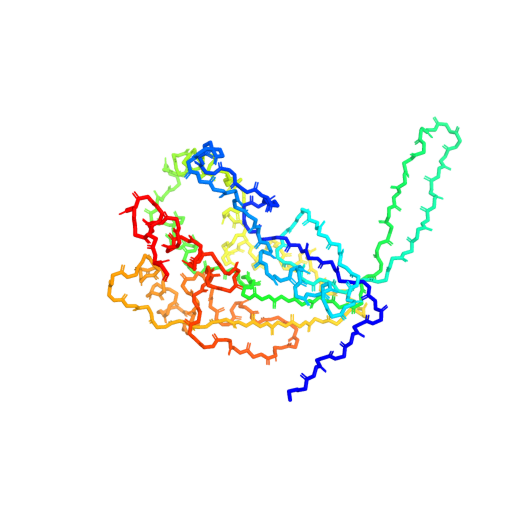7 111 GLN A O 1
ATOM 878 N N . ARG A 1 112 ? 21.691 10.251 -10.844 1.00 64.00 112 ARG A N 1
ATOM 879 C CA . ARG A 1 112 ? 20.490 10.476 -11.673 1.00 64.00 112 ARG A CA 1
ATOM 880 C C . ARG A 1 112 ? 19.219 10.627 -10.839 1.00 64.00 112 ARG A C 1
ATOM 882 O O . ARG A 1 112 ? 18.179 10.957 -11.417 1.00 64.00 112 ARG A O 1
ATOM 889 N N . LEU A 1 113 ? 19.304 10.474 -9.511 1.00 67.06 113 LEU A N 1
ATOM 890 C CA . LEU A 1 113 ? 18.195 10.737 -8.588 1.00 67.06 113 LEU A CA 1
ATOM 891 C C . LEU A 1 113 ? 17.597 12.134 -8.789 1.00 67.06 113 LEU A C 1
ATOM 893 O O . LEU A 1 113 ? 16.387 12.197 -8.959 1.00 67.06 113 LEU A O 1
ATOM 897 N N . PRO A 1 114 ? 18.368 13.233 -8.947 1.00 68.88 114 PRO A N 1
ATOM 898 C CA . PRO A 1 114 ? 17.777 14.556 -9.176 1.00 68.88 114 PRO A CA 1
ATOM 899 C C . PRO A 1 114 ? 16.980 14.673 -10.486 1.00 68.88 114 PRO A C 1
ATOM 901 O O . PRO A 1 114 ? 16.118 15.541 -10.632 1.00 68.88 114 PRO A O 1
ATOM 904 N N . ARG A 1 115 ? 17.278 13.836 -11.491 1.00 68.12 115 ARG A N 1
ATOM 905 C CA . ARG A 1 115 ? 16.527 13.802 -12.756 1.00 68.12 115 ARG A CA 1
ATOM 906 C C . ARG A 1 115 ? 15.260 12.969 -12.615 1.00 68.12 115 ARG A C 1
ATOM 908 O O . ARG A 1 115 ? 14.223 13.395 -13.112 1.00 68.12 115 ARG A O 1
ATOM 915 N N . LEU A 1 116 ? 15.343 11.821 -11.941 1.00 66.12 116 LEU A N 1
ATOM 916 C CA . LEU A 1 116 ? 14.167 11.027 -11.595 1.00 66.12 116 LEU A CA 1
ATOM 917 C C . LEU A 1 116 ? 13.223 11.851 -10.720 1.00 66.12 116 LEU A C 1
ATOM 919 O O . LEU A 1 116 ? 12.066 11.994 -11.072 1.00 66.12 116 LEU A O 1
ATOM 923 N N . TYR A 1 117 ? 13.729 12.458 -9.653 1.00 67.69 117 TYR A N 1
ATOM 924 C CA . TYR A 1 117 ? 12.996 13.339 -8.751 1.00 67.69 117 TYR A CA 1
ATOM 925 C C . TYR A 1 117 ? 12.273 14.460 -9.486 1.00 67.69 117 TYR A C 1
ATOM 927 O O . TYR A 1 117 ? 11.075 14.595 -9.307 1.00 67.69 117 TYR A O 1
ATOM 935 N N . ARG A 1 118 ? 12.917 15.140 -10.440 1.00 67.62 118 ARG A N 1
ATOM 936 C CA . ARG A 1 118 ? 12.218 16.118 -11.294 1.00 67.62 118 ARG A CA 1
ATOM 937 C C . ARG A 1 118 ? 11.118 15.518 -12.174 1.00 67.62 118 ARG A C 1
ATOM 939 O O . ARG A 1 118 ? 10.145 16.199 -12.480 1.00 67.62 118 ARG A O 1
ATOM 946 N N . ILE A 1 119 ? 11.273 14.279 -12.645 1.00 66.75 119 ILE A N 1
ATOM 947 C CA . ILE A 1 119 ? 10.230 13.580 -13.416 1.00 66.75 119 ILE A CA 1
ATOM 948 C C . ILE A 1 119 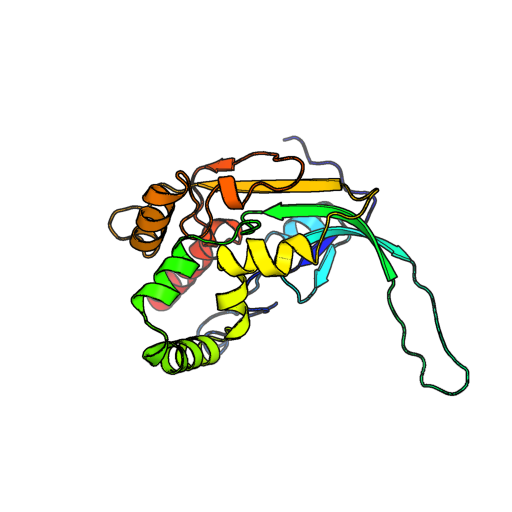? 9.076 13.169 -12.495 1.00 66.75 119 ILE A C 1
ATOM 950 O O . ILE A 1 119 ? 7.921 13.330 -12.875 1.00 66.75 119 ILE A O 1
ATOM 954 N N . LEU A 1 120 ? 9.391 12.679 -11.295 1.00 61.09 120 LEU A N 1
ATOM 955 C CA . LEU A 1 120 ? 8.432 12.309 -10.262 1.00 61.09 120 LEU A CA 1
ATOM 956 C C . LEU A 1 120 ? 7.653 13.550 -9.790 1.00 61.09 120 LEU A C 1
ATOM 958 O O . LEU A 1 120 ? 6.432 13.528 -9.865 1.00 61.09 120 LEU A O 1
ATOM 962 N N . GLU A 1 121 ? 8.316 14.663 -9.468 1.00 64.31 121 GLU A N 1
ATOM 963 C CA . GLU A 1 121 ? 7.680 15.947 -9.117 1.00 64.31 121 GLU A CA 1
ATOM 964 C C . GLU A 1 121 ? 6.745 16.439 -10.221 1.00 64.31 121 GLU A C 1
ATOM 966 O O . GLU A 1 121 ? 5.602 16.805 -9.959 1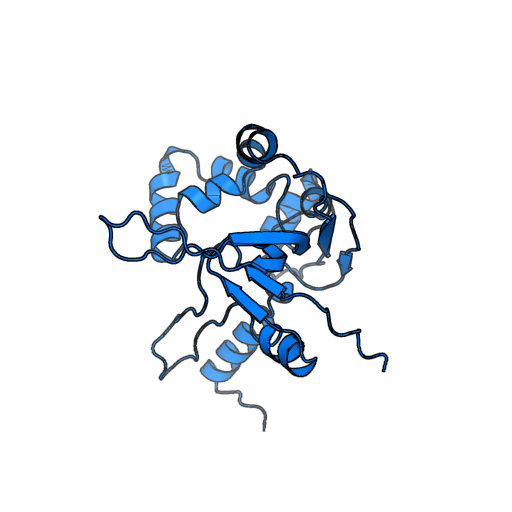.00 64.31 121 GLU A O 1
ATOM 971 N N . ARG A 1 122 ? 7.188 16.382 -11.485 1.00 61.81 122 ARG A N 1
ATOM 972 C CA . ARG A 1 122 ? 6.340 16.717 -12.641 1.00 61.81 122 ARG A CA 1
ATOM 973 C C . ARG A 1 122 ? 5.141 15.787 -12.799 1.00 61.81 122 ARG A C 1
ATOM 975 O O . ARG A 1 122 ? 4.131 16.205 -13.352 1.00 61.81 122 ARG A O 1
ATOM 982 N N . ALA A 1 123 ? 5.258 14.544 -12.345 1.00 52.88 123 ALA A N 1
ATOM 983 C CA . ALA A 1 123 ? 4.168 13.579 -12.300 1.00 52.88 123 ALA A CA 1
ATOM 984 C C . ALA A 1 123 ? 3.323 13.685 -11.012 1.00 52.88 123 ALA A C 1
ATOM 986 O O . ALA A 1 123 ? 2.400 12.891 -10.841 1.00 52.88 123 ALA A O 1
ATOM 987 N N . GLY A 1 124 ? 3.615 14.643 -10.122 1.00 50.34 124 GLY A N 1
ATOM 988 C CA . GLY A 1 124 ? 2.899 14.850 -8.860 1.00 50.34 124 GLY A CA 1
ATOM 989 C C . GLY A 1 124 ? 3.356 13.950 -7.706 1.00 50.34 124 GLY A C 1
ATOM 990 O O . GLY A 1 124 ? 2.612 13.763 -6.750 1.00 50.34 124 GLY A O 1
ATOM 991 N N . LEU A 1 125 ? 4.550 13.359 -7.790 1.00 54.53 125 LEU A N 1
ATOM 992 C CA . LEU A 1 125 ? 5.167 12.596 -6.705 1.00 54.53 125 LEU A CA 1
ATOM 993 C C . LEU A 1 125 ? 6.144 13.461 -5.929 1.00 54.53 125 LEU A C 1
ATOM 995 O O . LEU A 1 125 ? 7.123 13.957 -6.487 1.00 54.53 125 LEU A O 1
ATOM 999 N N . GLU A 1 126 ? 5.936 13.541 -4.621 1.00 57.47 126 GLU A N 1
ATOM 1000 C CA . GLU A 1 126 ? 6.965 14.042 -3.724 1.00 57.47 126 GLU A CA 1
ATOM 1001 C C . GLU A 1 126 ? 8.172 13.098 -3.751 1.00 57.47 126 GLU A C 1
ATOM 1003 O O . GLU A 1 126 ? 8.060 11.876 -3.637 1.00 57.47 126 GLU A O 1
ATOM 1008 N N . THR A 1 127 ? 9.356 13.670 -3.924 1.00 58.19 127 THR A N 1
ATOM 1009 C CA . THR A 1 127 ? 10.624 12.944 -4.082 1.00 58.19 127 THR A CA 1
ATOM 1010 C C . THR A 1 127 ? 10.977 12.125 -2.843 1.00 58.19 127 THR A C 1
ATOM 1012 O O . THR A 1 127 ? 11.460 10.997 -2.964 1.00 58.19 127 THR A O 1
ATOM 1015 N N . GLY A 1 128 ? 10.634 12.646 -1.660 1.00 61.84 128 GLY A N 1
ATOM 1016 C CA . GLY A 1 128 ? 10.733 11.937 -0.385 1.00 61.84 128 GLY A CA 1
ATOM 1017 C C . GLY A 1 128 ? 9.799 10.730 -0.295 1.00 61.84 128 GLY A C 1
ATOM 1018 O O . GLY A 1 128 ? 10.179 9.706 0.270 1.00 61.84 128 GLY A O 1
ATOM 1019 N N . ALA A 1 129 ? 8.627 10.780 -0.934 1.00 65.19 129 ALA A N 1
ATOM 1020 C CA . ALA A 1 129 ? 7.661 9.688 -0.875 1.00 65.19 129 ALA A CA 1
ATOM 1021 C C . ALA A 1 129 ? 8.189 8.409 -1.539 1.00 65.19 129 ALA A C 1
ATOM 1023 O O . ALA A 1 129 ? 7.841 7.316 -1.113 1.00 65.19 129 ALA A O 1
ATOM 1024 N N . PHE A 1 130 ? 9.071 8.506 -2.543 1.00 71.50 130 PHE A N 1
ATOM 1025 C CA . PHE A 1 130 ? 9.664 7.315 -3.159 1.00 71.50 130 PHE A CA 1
ATOM 1026 C C . PHE A 1 130 ? 10.705 6.636 -2.256 1.00 71.50 130 PHE A C 1
ATOM 1028 O O . PHE A 1 130 ? 10.737 5.408 -2.173 1.00 71.50 130 PHE A O 1
ATOM 1035 N N . GLN A 1 131 ? 11.534 7.415 -1.551 1.00 76.19 131 GLN A N 1
ATOM 1036 C CA . GLN A 1 131 ? 12.500 6.878 -0.582 1.00 76.19 131 GLN A CA 1
ATOM 1037 C C . GLN A 1 131 ? 11.794 6.186 0.586 1.00 76.19 131 GLN A C 1
ATOM 1039 O O . GLN A 1 131 ? 12.253 5.139 1.046 1.00 76.19 131 GLN A O 1
ATOM 1044 N N . GLN A 1 132 ? 10.639 6.714 0.994 1.00 83.38 132 GLN A N 1
ATOM 1045 C CA . GLN A 1 132 ? 9.817 6.137 2.056 1.00 83.38 132 GLN A CA 1
ATOM 1046 C C . GLN A 1 132 ? 9.278 4.737 1.727 1.00 83.38 132 GLN A C 1
ATOM 1048 O O . GLN A 1 132 ? 8.943 3.980 2.630 1.00 83.38 132 GLN A O 1
ATOM 1053 N N . LEU A 1 133 ? 9.244 4.350 0.448 1.00 85.56 133 LEU A N 1
ATOM 1054 C CA . LEU A 1 133 ? 8.814 3.014 0.017 1.00 85.56 133 LEU A CA 1
ATOM 1055 C C . LEU A 1 133 ? 9.942 1.977 0.038 1.00 85.56 133 LEU A C 1
ATOM 1057 O O . LEU A 1 133 ? 9.692 0.808 -0.254 1.00 85.56 133 LEU A O 1
ATOM 1061 N N . THR A 1 134 ? 11.185 2.374 0.308 1.00 89.94 134 THR A N 1
ATOM 1062 C CA . THR A 1 134 ? 12.333 1.453 0.296 1.00 89.94 134 THR A CA 1
ATOM 1063 C C . THR A 1 134 ? 12.305 0.515 1.495 1.00 89.94 134 THR A C 1
ATOM 1065 O O . THR A 1 134 ? 11.819 0.868 2.572 1.00 89.94 134 THR A O 1
ATOM 1068 N N . THR A 1 135 ? 12.848 -0.693 1.333 1.00 92.50 135 THR A N 1
ATOM 1069 C CA . THR A 1 135 ? 12.904 -1.652 2.452 1.00 92.50 135 THR A CA 1
ATOM 1070 C C . THR A 1 135 ? 13.846 -1.170 3.551 1.00 92.50 135 THR A C 1
ATOM 1072 O O . THR A 1 135 ? 13.612 -1.437 4.729 1.00 92.50 135 THR A O 1
ATOM 1075 N N . VAL A 1 136 ? 14.883 -0.417 3.171 1.00 91.00 136 VAL A N 1
ATOM 1076 C CA . VAL A 1 136 ? 15.845 0.191 4.094 1.00 91.00 136 VAL A CA 1
ATOM 1077 C C . VAL A 1 136 ? 15.162 1.242 4.963 1.00 91.00 136 VAL A C 1
ATOM 1079 O O . VAL A 1 136 ? 15.237 1.133 6.184 1.00 91.00 136 VAL A O 1
ATOM 1082 N N . PHE A 1 137 ? 14.449 2.195 4.356 1.00 89.75 137 PHE A N 1
ATOM 1083 C CA . PHE A 1 137 ? 13.750 3.242 5.102 1.00 89.75 137 PHE A CA 1
ATOM 1084 C C . PHE A 1 137 ? 12.672 2.662 6.020 1.00 89.75 137 PHE A C 1
ATOM 1086 O O . PHE A 1 137 ? 12.602 3.008 7.197 1.00 89.75 137 PHE A O 1
ATOM 1093 N N . MET A 1 138 ? 11.855 1.725 5.522 1.00 92.06 138 MET A N 1
ATOM 1094 C CA . MET A 1 138 ? 10.806 1.126 6.353 1.00 92.06 138 MET A CA 1
ATOM 1095 C C . MET A 1 138 ? 11.389 0.388 7.561 1.00 92.06 138 MET A C 1
ATOM 1097 O O . MET A 1 138 ? 10.863 0.501 8.665 1.00 92.06 138 MET A O 1
ATOM 1101 N N . ARG A 1 139 ? 12.502 -0.332 7.379 1.00 92.69 139 ARG A N 1
ATOM 1102 C CA . ARG A 1 139 ? 13.145 -1.097 8.454 1.00 92.69 139 ARG A CA 1
ATOM 1103 C C . ARG A 1 139 ? 13.875 -0.223 9.471 1.00 92.69 139 ARG A C 1
ATOM 1105 O O . ARG A 1 139 ? 13.811 -0.536 10.655 1.00 92.69 139 ARG A O 1
ATOM 1112 N N . ASN A 1 140 ? 14.593 0.799 9.016 1.00 93.06 140 ASN A N 1
ATOM 1113 C CA . ASN A 1 140 ? 15.538 1.535 9.857 1.00 93.06 140 ASN A CA 1
ATOM 1114 C C . ASN A 1 140 ? 14.972 2.856 10.384 1.00 93.06 140 ASN A C 1
ATOM 1116 O O . ASN A 1 140 ? 15.402 3.306 11.442 1.00 93.06 140 ASN A O 1
ATOM 1120 N N . ASP A 1 141 ? 14.007 3.447 9.680 1.00 88.25 141 ASP A N 1
ATOM 1121 C CA . ASP A 1 141 ? 13.484 4.774 9.987 1.00 88.25 141 ASP A CA 1
ATOM 1122 C C . ASP A 1 141 ? 12.000 4.712 10.361 1.00 88.25 141 ASP A C 1
ATOM 1124 O O . ASP A 1 141 ? 11.631 5.090 11.470 1.00 88.25 141 ASP A O 1
ATOM 1128 N N . PHE A 1 142 ? 11.126 4.209 9.484 1.00 88.25 142 PHE A N 1
ATOM 1129 C CA . PHE A 1 142 ? 9.679 4.307 9.714 1.00 88.25 142 PHE A CA 1
ATOM 1130 C C . PHE A 1 142 ? 9.176 3.379 10.826 1.00 88.25 142 PHE A C 1
ATOM 1132 O O . PHE A 1 142 ? 8.591 3.860 11.797 1.00 88.25 142 PHE A O 1
ATOM 1139 N N . ASN A 1 143 ? 9.405 2.064 10.713 1.00 91.56 143 ASN A N 1
ATOM 1140 C CA . ASN A 1 143 ? 8.844 1.081 11.649 1.00 91.56 143 ASN A CA 1
ATOM 1141 C C . ASN A 1 143 ? 9.366 1.246 13.090 1.00 91.56 143 ASN A C 1
ATOM 1143 O O . ASN A 1 143 ? 8.552 1.165 14.008 1.00 91.56 143 ASN A O 1
ATOM 1147 N N . PRO A 1 144 ? 10.666 1.522 13.338 1.00 93.06 144 PRO A N 1
ATOM 1148 C CA . PRO A 1 144 ? 11.151 1.758 14.700 1.00 93.06 144 PRO A CA 1
ATOM 1149 C C . PRO A 1 144 ? 10.546 3.007 15.352 1.00 93.06 144 PRO A C 1
ATOM 1151 O O . PRO A 1 144 ? 10.313 3.015 16.558 1.00 93.06 144 PRO A O 1
ATOM 1154 N N . ASN A 1 145 ? 10.271 4.047 14.558 1.00 90.31 145 ASN A N 1
ATOM 1155 C CA . ASN A 1 145 ? 9.695 5.304 15.040 1.00 90.31 145 ASN A CA 1
ATOM 1156 C C . ASN A 1 145 ? 8.156 5.312 15.039 1.00 90.31 145 ASN A C 1
ATOM 1158 O O . ASN A 1 145 ? 7.553 6.252 15.552 1.00 90.31 145 ASN A O 1
ATOM 1162 N N . THR A 1 146 ? 7.520 4.273 14.491 1.00 87.12 146 THR A N 1
ATOM 1163 C CA . THR A 1 146 ? 6.058 4.154 14.381 1.00 87.12 146 THR A CA 1
ATOM 1164 C C . THR A 1 146 ? 5.588 2.793 14.907 1.00 87.12 146 THR A C 1
ATOM 1166 O O . THR A 1 146 ? 5.073 1.980 14.136 1.00 87.12 146 THR A O 1
ATOM 1169 N N . PRO A 1 147 ? 5.791 2.494 16.205 1.00 91.75 147 PRO A N 1
ATOM 1170 C CA . PRO A 1 147 ? 5.327 1.241 16.785 1.00 91.75 147 PRO A CA 1
ATOM 1171 C C . PRO A 1 147 ? 3.796 1.184 16.844 1.00 91.75 147 PRO A C 1
ATOM 1173 O O . PRO A 1 147 ? 3.117 2.209 16.945 1.00 91.75 147 PRO A O 1
ATOM 1176 N N . ASP A 1 148 ? 3.257 -0.034 16.842 1.00 91.56 148 ASP A N 1
ATOM 1177 C CA . ASP A 1 148 ? 1.825 -0.258 17.020 1.00 91.56 148 ASP A CA 1
ATOM 1178 C C . ASP A 1 148 ? 1.358 0.270 18.387 1.00 91.56 148 ASP A C 1
ATOM 1180 O O . ASP A 1 148 ? 1.920 -0.041 19.438 1.00 91.56 148 ASP A O 1
ATOM 1184 N N . VAL A 1 149 ? 0.290 1.066 18.367 1.00 89.94 149 VAL A N 1
ATOM 1185 C CA . VAL A 1 149 ? -0.365 1.600 19.567 1.00 89.94 149 VAL A CA 1
ATOM 1186 C C . VAL A 1 149 ? -1.250 0.537 20.219 1.00 89.94 149 VAL A C 1
ATOM 1188 O O . VAL A 1 149 ? -2.086 -0.075 19.546 1.00 89.94 149 VAL A O 1
ATOM 1191 N N . ASP A 1 150 ? -1.111 0.366 21.535 1.00 92.25 150 ASP A N 1
ATOM 1192 C CA . ASP A 1 150 ? -1.941 -0.556 22.313 1.00 92.25 150 ASP A CA 1
ATOM 1193 C C . ASP A 1 150 ? -3.436 -0.186 22.255 1.00 92.25 150 ASP A C 1
ATOM 1195 O O . ASP A 1 150 ? -3.826 0.983 22.195 1.00 92.25 150 ASP A O 1
ATOM 1199 N N . GLY A 1 151 ? -4.297 -1.202 22.236 1.00 88.19 151 GLY A N 1
ATOM 1200 C CA . GLY A 1 151 ? -5.746 -1.046 22.084 1.00 88.19 151 GLY A CA 1
ATOM 1201 C C . GLY A 1 151 ? -6.242 -0.778 20.653 1.00 88.19 151 GLY A C 1
ATOM 1202 O O . GLY A 1 151 ? -7.453 -0.848 20.422 1.00 88.19 151 GLY A O 1
ATOM 1203 N N . VAL A 1 152 ? -5.354 -0.535 19.680 1.00 88.75 152 VAL A N 1
ATOM 1204 C CA . VAL A 1 152 ? -5.711 -0.439 18.254 1.00 88.75 152 VAL A CA 1
ATOM 1205 C C . VAL A 1 152 ? -5.631 -1.816 17.595 1.00 88.75 152 VAL A C 1
ATOM 1207 O O . VAL A 1 152 ? -4.676 -2.566 17.778 1.00 88.75 152 VAL A O 1
ATOM 1210 N N . LYS A 1 153 ? -6.639 -2.165 16.788 1.00 90.56 153 LYS A N 1
ATOM 1211 C CA . LYS A 1 153 ? -6.641 -3.421 16.021 1.00 90.56 153 LYS A CA 1
ATOM 1212 C C . LYS A 1 153 ? -6.043 -3.222 14.633 1.00 90.56 153 LYS A C 1
ATOM 1214 O O . LYS A 1 153 ? -6.575 -2.437 13.855 1.00 90.56 153 LYS A O 1
ATOM 1219 N N . TYR A 1 154 ? -5.015 -3.987 14.291 1.00 88.88 154 TYR A N 1
ATOM 1220 C CA . TYR A 1 154 ? -4.350 -3.912 12.989 1.00 88.88 154 TYR A CA 1
ATOM 1221 C C . TYR A 1 154 ? -4.772 -5.070 12.086 1.00 88.88 154 TYR A C 1
ATOM 1223 O O . TYR A 1 154 ? -4.681 -6.239 12.467 1.00 88.88 154 TYR A O 1
ATOM 1231 N N . PHE A 1 155 ? -5.226 -4.739 10.881 1.00 92.06 155 PHE A N 1
ATOM 1232 C CA . PHE A 1 155 ? -5.627 -5.680 9.845 1.00 92.06 155 PHE A CA 1
ATOM 1233 C C . PHE A 1 155 ? -4.919 -5.359 8.534 1.00 92.06 155 PHE A C 1
ATOM 1235 O O . PHE A 1 155 ? -4.706 -4.195 8.182 1.00 92.06 155 PHE A O 1
ATOM 1242 N N . SER A 1 156 ? -4.603 -6.396 7.772 1.00 91.12 156 SER A N 1
ATOM 1243 C CA . SER A 1 156 ? -3.969 -6.228 6.469 1.00 91.12 156 SER A CA 1
ATOM 1244 C C . SER A 1 156 ? -4.503 -7.203 5.434 1.00 91.12 156 SER A C 1
ATOM 1246 O O . SER A 1 156 ? -4.850 -8.346 5.733 1.00 91.12 156 SER A O 1
ATOM 1248 N N . TYR A 1 157 ? -4.552 -6.728 4.198 1.00 89.75 157 TYR A N 1
ATOM 1249 C CA . TYR A 1 157 ? -4.814 -7.514 3.004 1.00 89.75 157 TYR A CA 1
ATOM 1250 C C . TYR A 1 157 ? -3.686 -7.276 2.009 1.00 89.75 157 TYR A C 1
ATOM 1252 O O . TYR A 1 157 ? -3.174 -6.163 1.892 1.00 89.75 157 TYR A O 1
ATOM 1260 N N . GLY A 1 158 ? -3.318 -8.314 1.268 1.00 90.00 158 GLY A N 1
ATOM 1261 C CA . GLY A 1 158 ? -2.422 -8.184 0.120 1.00 90.00 158 GLY A CA 1
ATOM 1262 C C . GLY A 1 158 ? -3.153 -8.480 -1.178 1.00 90.00 158 GLY A C 1
ATOM 1263 O O . GLY A 1 158 ? -4.298 -8.935 -1.173 1.00 90.00 158 GLY A O 1
ATOM 1264 N N . ALA A 1 159 ? -2.460 -8.300 -2.290 1.00 90.31 159 ALA A N 1
ATOM 1265 C CA . ALA A 1 159 ? -2.906 -8.785 -3.583 1.00 90.31 159 ALA A CA 1
ATOM 1266 C C . ALA A 1 159 ? -1.777 -9.529 -4.299 1.00 90.31 159 ALA A C 1
ATOM 1268 O O . ALA A 1 159 ? -0.595 -9.349 -3.999 1.00 90.31 159 ALA A O 1
ATOM 1269 N N . SER A 1 160 ? -2.160 -10.389 -5.237 1.00 91.94 160 SER A N 1
ATOM 1270 C CA . SER A 1 160 ? -1.232 -11.019 -6.166 1.00 91.94 160 SER A CA 1
ATOM 1271 C C . SER A 1 160 ? -1.815 -11.022 -7.568 1.00 91.94 160 SER A C 1
ATOM 1273 O O . SER A 1 160 ? -3.003 -11.288 -7.776 1.00 91.94 160 SER A O 1
ATOM 1275 N N . VAL A 1 161 ? -0.947 -10.763 -8.539 1.00 90.25 161 VAL A N 1
ATOM 1276 C CA . VAL A 1 161 ? -1.269 -10.787 -9.960 1.00 90.25 161 VAL A CA 1
ATOM 1277 C C . VAL A 1 161 ? -0.283 -11.686 -10.693 1.00 90.25 161 VAL A C 1
ATOM 1279 O O . VAL A 1 161 ? 0.907 -11.691 -10.404 1.00 90.25 161 VAL A O 1
ATOM 1282 N N . CYS A 1 162 ? -0.762 -12.402 -11.709 1.00 87.06 162 CYS A N 1
ATOM 1283 C CA . CYS A 1 162 ? 0.105 -13.020 -12.707 1.00 87.06 162 CYS A CA 1
ATOM 1284 C C . CYS A 1 162 ? 0.093 -12.142 -13.969 1.00 87.06 162 CYS A C 1
ATOM 1286 O O . CYS A 1 162 ? -0.822 -12.258 -14.790 1.00 87.06 162 CYS A O 1
ATOM 1288 N N . PRO A 1 163 ? 1.040 -11.196 -14.123 1.00 82.56 163 PRO A N 1
ATOM 1289 C CA . PRO A 1 163 ? 0.978 -10.230 -15.208 1.00 82.56 163 PRO A CA 1
ATOM 1290 C C . PRO A 1 163 ? 1.286 -10.888 -16.555 1.00 82.56 163 PRO A C 1
ATOM 1292 O O . PRO A 1 163 ? 2.255 -11.643 -16.703 1.00 82.56 163 PRO A O 1
ATOM 1295 N N . SER A 1 164 ? 0.504 -10.523 -17.573 1.00 83.44 164 SER A N 1
ATOM 1296 C CA . SER A 1 164 ? 0.760 -10.919 -18.959 1.00 83.44 164 SER A CA 1
ATOM 1297 C C . SER A 1 164 ? 2.110 -10.385 -19.466 1.00 83.44 164 SER A C 1
ATOM 1299 O O . SER A 1 164 ? 2.748 -9.522 -18.853 1.00 83.44 164 SER A O 1
ATOM 1301 N N . LEU A 1 165 ? 2.571 -10.901 -20.610 1.00 76.50 165 LEU A N 1
ATOM 1302 C CA . LEU A 1 165 ? 3.861 -10.525 -21.204 1.00 76.50 165 LEU A CA 1
ATOM 1303 C C . LEU A 1 165 ? 3.981 -9.023 -21.514 1.00 76.50 165 LEU A C 1
ATOM 1305 O O . LEU A 1 165 ? 5.076 -8.479 -21.411 1.00 76.50 165 LEU A O 1
ATOM 1309 N N . LEU A 1 166 ? 2.867 -8.365 -21.840 1.00 74.94 166 LEU A N 1
ATOM 1310 C CA . LEU A 1 166 ? 2.813 -6.952 -22.231 1.00 74.94 166 LEU A CA 1
ATOM 1311 C C . LEU A 1 166 ? 2.446 -6.008 -21.073 1.00 74.94 166 LEU A C 1
ATOM 1313 O O . LEU A 1 166 ? 2.272 -4.812 -21.287 1.00 74.94 166 LEU A O 1
ATOM 1317 N N . SER A 1 167 ? 2.290 -6.526 -19.852 1.00 75.31 167 SER A N 1
ATOM 1318 C CA . SER A 1 167 ? 1.897 -5.700 -18.710 1.00 75.31 167 SER A CA 1
ATOM 1319 C C . SER A 1 167 ? 3.014 -4.726 -18.305 1.00 75.31 167 SER A C 1
ATOM 1321 O O . SER A 1 167 ? 4.162 -5.161 -18.152 1.00 75.31 167 SER A O 1
ATOM 1323 N N . PRO A 1 168 ? 2.700 -3.444 -18.024 1.00 73.94 168 PRO A N 1
ATOM 1324 C CA . PRO A 1 168 ? 3.682 -2.488 -17.509 1.00 73.94 168 PRO A CA 1
ATOM 1325 C C . PRO A 1 168 ? 4.260 -2.919 -16.150 1.00 73.94 168 PRO A C 1
ATOM 1327 O O . PRO A 1 168 ? 5.411 -2.618 -15.845 1.00 73.94 168 PRO A O 1
ATOM 1330 N N . PHE A 1 169 ? 3.513 -3.707 -15.368 1.00 81.25 169 PHE A N 1
ATOM 1331 C CA . PHE A 1 169 ? 3.959 -4.243 -14.077 1.00 81.25 169 PHE A CA 1
ATOM 1332 C C . PHE A 1 169 ? 4.813 -5.503 -14.190 1.00 81.25 169 PHE A C 1
ATOM 1334 O O . PHE A 1 169 ? 5.252 -6.046 -13.181 1.00 81.25 169 PHE A O 1
ATOM 1341 N N . ARG A 1 170 ? 5.076 -6.015 -15.398 1.00 85.44 170 ARG A N 1
ATOM 1342 C CA . ARG A 1 170 ? 5.821 -7.270 -15.562 1.00 85.44 170 ARG A CA 1
ATOM 1343 C C . ARG A 1 170 ? 7.245 -7.177 -15.018 1.00 85.44 170 ARG A C 1
ATOM 1345 O O . ARG A 1 170 ? 7.727 -8.124 -14.394 1.00 85.44 170 ARG A O 1
ATOM 1352 N N . ALA A 1 171 ? 7.926 -6.064 -15.286 1.00 86.50 171 ALA A N 1
ATOM 1353 C CA . ALA A 1 171 ? 9.308 -5.870 -14.864 1.00 86.50 171 ALA A CA 1
ATOM 1354 C C . ALA A 1 171 ? 9.413 -5.791 -13.335 1.00 86.50 171 ALA A C 1
ATOM 1356 O O . ALA A 1 171 ? 10.166 -6.566 -12.742 1.00 86.50 171 ALA A O 1
ATOM 1357 N N . SER A 1 172 ? 8.610 -4.924 -12.714 1.00 89.00 172 SER A N 1
ATOM 1358 C CA . SER A 1 172 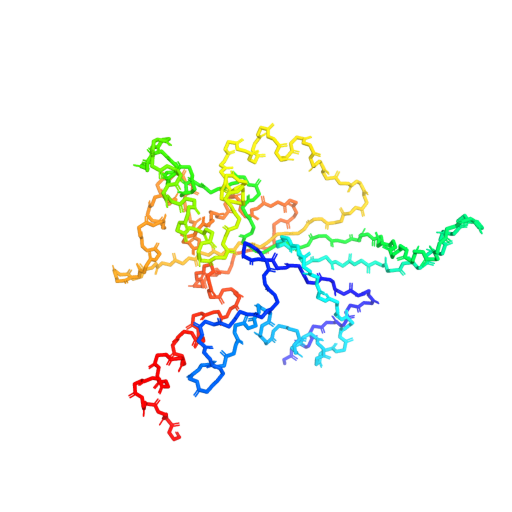? 8.549 -4.753 -11.261 1.00 89.00 172 SER A CA 1
ATOM 1359 C C . SER A 1 172 ? 8.093 -6.033 -10.560 1.00 89.00 172 SER A C 1
ATOM 1361 O O . SER A 1 172 ? 8.783 -6.504 -9.657 1.00 89.00 172 SER A O 1
ATOM 1363 N N . HIS A 1 173 ? 7.041 -6.690 -11.062 1.00 92.69 173 HIS A N 1
ATOM 1364 C CA . HIS A 1 173 ? 6.575 -7.972 -10.537 1.00 92.69 173 HIS A CA 1
ATOM 1365 C C . HIS A 1 173 ? 7.677 -9.033 -10.549 1.00 92.69 173 HIS A C 1
ATOM 1367 O O . HIS A 1 173 ? 7.851 -9.761 -9.576 1.00 92.69 173 HIS A O 1
ATOM 1373 N N . ARG A 1 174 ? 8.451 -9.141 -11.639 1.00 91.88 174 ARG A N 1
ATOM 1374 C CA . ARG A 1 174 ? 9.544 -10.122 -11.738 1.00 91.88 174 ARG A CA 1
ATOM 1375 C C . ARG A 1 174 ? 10.680 -9.822 -10.762 1.00 91.88 174 ARG A C 1
ATOM 1377 O O . ARG A 1 174 ? 11.279 -10.764 -10.249 1.00 91.88 174 ARG A O 1
ATOM 1384 N N . ILE A 1 175 ? 10.995 -8.547 -10.539 1.00 91.81 175 ILE A N 1
ATOM 1385 C CA . ILE A 1 175 ? 12.012 -8.127 -9.565 1.00 91.81 175 ILE A CA 1
ATOM 1386 C C . ILE A 1 175 ? 11.565 -8.533 -8.161 1.00 91.81 175 ILE A C 1
ATOM 1388 O O . ILE A 1 175 ? 12.286 -9.263 -7.488 1.00 91.81 175 ILE A O 1
ATOM 1392 N N . ILE A 1 176 ? 10.349 -8.149 -7.768 1.00 93.56 176 ILE A N 1
ATOM 1393 C CA . ILE A 1 176 ? 9.800 -8.466 -6.447 1.00 93.56 176 ILE A CA 1
ATOM 1394 C C . ILE A 1 176 ? 9.669 -9.978 -6.277 1.00 93.56 176 ILE A C 1
ATOM 1396 O O . ILE A 1 176 ? 10.104 -10.511 -5.266 1.00 93.56 176 ILE A O 1
ATOM 1400 N N . ARG A 1 177 ? 9.183 -10.704 -7.289 1.00 94.25 177 ARG A N 1
ATOM 1401 C CA . ARG A 1 177 ? 8.994 -12.159 -7.211 1.00 94.25 177 ARG A CA 1
ATOM 1402 C C . ARG A 1 177 ? 10.266 -12.944 -6.959 1.00 94.25 177 ARG A C 1
ATOM 1404 O O . ARG A 1 177 ? 10.208 -13.993 -6.328 1.00 94.25 177 ARG A O 1
ATOM 1411 N N . ARG A 1 178 ? 11.407 -12.444 -7.429 1.00 93.75 178 ARG A N 1
ATOM 1412 C CA . ARG A 1 178 ? 12.711 -13.062 -7.165 1.00 93.75 178 ARG A CA 1
ATOM 1413 C C . ARG A 1 178 ? 13.191 -12.850 -5.731 1.00 93.75 178 ARG A C 1
ATOM 1415 O O . ARG A 1 178 ? 13.975 -13.663 -5.261 1.00 93.75 178 ARG A O 1
ATOM 1422 N N . VAL A 1 179 ? 12.767 -11.765 -5.084 1.00 93.44 179 VAL A N 1
ATOM 1423 C CA . VAL A 1 179 ? 13.244 -11.364 -3.751 1.00 93.44 179 VAL A CA 1
ATOM 1424 C C . VAL A 1 179 ? 12.257 -11.788 -2.661 1.00 93.44 179 VAL A C 1
ATOM 1426 O O . VAL A 1 179 ? 12.647 -12.453 -1.710 1.00 93.44 179 VAL A O 1
ATOM 1429 N N . ASP A 1 180 ? 10.977 -11.462 -2.840 1.00 93.19 180 ASP A N 1
ATOM 1430 C CA . ASP A 1 180 ? 9.922 -11.567 -1.826 1.00 93.19 180 ASP A CA 1
ATOM 1431 C C . ASP A 1 180 ? 8.736 -12.463 -2.239 1.00 93.19 180 ASP A C 1
ATOM 1433 O O . ASP A 1 180 ? 7.799 -12.648 -1.461 1.00 93.19 180 ASP A O 1
ATOM 1437 N N . GLY A 1 181 ? 8.749 -13.028 -3.450 1.00 93.81 181 GLY A N 1
ATOM 1438 C CA . GLY A 1 181 ? 7.715 -13.956 -3.920 1.00 93.81 181 GLY A CA 1
ATOM 1439 C C . GLY A 1 181 ? 6.447 -13.291 -4.482 1.00 93.81 181 GLY A C 1
ATOM 1440 O O . GLY A 1 181 ? 6.504 -12.312 -5.231 1.00 93.81 181 GLY A O 1
ATOM 1441 N N . GLU A 1 182 ? 5.284 -13.884 -4.213 1.00 95.31 182 GLU A N 1
ATOM 1442 C CA . GLU A 1 182 ? 3.995 -13.428 -4.757 1.00 95.31 182 GLU A CA 1
ATOM 1443 C C . GLU A 1 182 ? 3.730 -11.944 -4.437 1.00 95.31 182 GLU A C 1
ATOM 1445 O O . GLU A 1 182 ? 3.992 -11.472 -3.325 1.00 95.31 182 GLU A O 1
ATOM 1450 N N . ASN A 1 183 ? 3.257 -11.189 -5.433 1.00 94.25 183 ASN A N 1
ATOM 1451 C CA . ASN A 1 183 ? 3.130 -9.736 -5.342 1.00 94.25 183 ASN A CA 1
ATOM 1452 C C . ASN A 1 183 ? 2.108 -9.174 -6.337 1.00 94.25 183 ASN A C 1
ATOM 1454 O O . ASN A 1 183 ? 1.765 -9.805 -7.338 1.00 94.25 183 ASN A O 1
ATOM 1458 N N . ASP A 1 184 ? 1.666 -7.949 -6.081 1.00 90.00 184 ASP A N 1
ATOM 1459 C CA . ASP A 1 184 ? 0.669 -7.239 -6.889 1.00 90.00 184 ASP A CA 1
ATOM 1460 C C . ASP A 1 184 ? 1.276 -6.382 -8.019 1.00 90.00 184 ASP A C 1
ATOM 1462 O O . ASP A 1 184 ? 0.582 -5.602 -8.676 1.00 90.00 184 ASP A O 1
ATOM 1466 N N . GLY A 1 185 ? 2.579 -6.529 -8.263 1.00 88.88 185 GLY A N 1
ATOM 1467 C CA . GLY A 1 185 ? 3.348 -5.740 -9.216 1.00 88.88 185 GLY A CA 1
ATOM 1468 C C . GLY A 1 185 ? 4.126 -4.580 -8.601 1.00 88.88 185 GLY A C 1
ATOM 1469 O O . GLY A 1 185 ? 5.045 -4.097 -9.262 1.00 88.88 185 GLY A O 1
ATOM 1470 N N . LEU A 1 186 ? 3.828 -4.159 -7.368 1.00 88.81 186 LEU A N 1
ATOM 1471 C CA . LEU A 1 186 ? 4.575 -3.109 -6.658 1.00 88.81 186 LEU A CA 1
ATOM 1472 C C . LEU A 1 186 ? 4.924 -3.491 -5.216 1.00 88.81 186 LEU A C 1
ATOM 1474 O O . LEU A 1 186 ? 5.971 -3.073 -4.718 1.00 88.81 186 LEU A O 1
ATOM 1478 N N . VAL A 1 187 ? 4.100 -4.309 -4.565 1.00 91.31 187 VAL A N 1
ATOM 1479 C CA . VAL A 1 187 ? 4.239 -4.706 -3.162 1.00 91.31 187 VAL A CA 1
ATOM 1480 C C . VAL A 1 187 ? 4.085 -6.220 -3.040 1.00 91.31 187 VAL A C 1
ATOM 1482 O O . VAL A 1 187 ? 3.191 -6.828 -3.630 1.00 91.31 187 VAL A O 1
ATOM 1485 N N . SER A 1 188 ? 4.993 -6.851 -2.294 1.00 95.25 188 SER A N 1
ATOM 1486 C CA . SER A 1 188 ? 4.922 -8.283 -1.997 1.00 95.25 188 SER A CA 1
ATOM 1487 C C . SER A 1 188 ? 3.847 -8.586 -0.959 1.00 95.25 188 SER A C 1
ATOM 1489 O O . SER A 1 188 ? 3.574 -7.763 -0.088 1.00 95.25 188 SER A O 1
ATOM 1491 N N . ILE A 1 189 ? 3.279 -9.797 -0.985 1.00 94.50 189 ILE A N 1
ATOM 1492 C CA . ILE A 1 189 ? 2.347 -10.246 0.066 1.00 94.50 189 ILE A CA 1
ATOM 1493 C C . ILE A 1 189 ? 3.004 -10.153 1.446 1.00 94.50 189 ILE A C 1
ATOM 1495 O O . ILE A 1 189 ? 2.372 -9.731 2.411 1.00 94.50 189 ILE A O 1
ATOM 1499 N N . LYS A 1 190 ? 4.290 -10.512 1.524 1.00 95.12 190 LYS A N 1
ATOM 1500 C CA . LYS A 1 190 ? 5.074 -10.443 2.756 1.00 95.12 190 LYS A CA 1
ATOM 1501 C C . LYS A 1 190 ? 5.130 -9.018 3.304 1.00 95.12 190 LYS A C 1
ATOM 1503 O O . LYS A 1 190 ? 4.863 -8.826 4.483 1.00 95.12 190 LYS A O 1
ATOM 1508 N N . SER A 1 191 ? 5.439 -8.039 2.454 1.00 94.69 191 SER A N 1
ATOM 1509 C CA . SER A 1 191 ? 5.473 -6.628 2.847 1.00 94.69 191 SER A CA 1
ATOM 1510 C C . SER A 1 191 ? 4.079 -6.063 3.131 1.00 94.69 191 SER A C 1
ATOM 1512 O O . SER A 1 191 ? 3.930 -5.243 4.028 1.00 94.69 191 SER A O 1
ATOM 1514 N N . ALA A 1 192 ? 3.043 -6.550 2.441 1.00 92.81 192 ALA A N 1
ATOM 1515 C CA . ALA A 1 192 ? 1.652 -6.180 2.696 1.00 92.81 192 ALA A CA 1
ATOM 1516 C C . ALA A 1 192 ? 1.108 -6.685 4.041 1.00 92.81 192 ALA A C 1
ATOM 1518 O O . ALA A 1 192 ? 0.111 -6.161 4.533 1.00 92.81 192 ALA A O 1
ATOM 1519 N N . SER A 1 193 ? 1.737 -7.700 4.633 1.00 94.81 193 SER A N 1
ATOM 1520 C CA . SER A 1 193 ? 1.291 -8.303 5.884 1.00 94.81 193 SER A CA 1
ATOM 1521 C C . SER A 1 193 ? 1.752 -7.499 7.101 1.00 94.81 193 SER A C 1
ATOM 1523 O O . SER A 1 193 ? 2.943 -7.446 7.401 1.00 94.81 193 SER A O 1
ATOM 1525 N N . HIS A 1 194 ? 0.784 -6.956 7.844 1.00 93.00 194 HIS A N 1
ATOM 1526 C CA . HIS A 1 194 ? 0.967 -6.291 9.141 1.00 93.00 194 HIS A CA 1
ATOM 1527 C C . HIS A 1 194 ? -0.213 -6.560 10.083 1.00 93.00 194 HIS A C 1
ATOM 1529 O O . HIS A 1 194 ? -1.366 -6.629 9.639 1.00 93.00 194 HIS A O 1
ATOM 1535 N N . GLY A 1 195 ? 0.052 -6.717 11.379 1.00 92.69 195 GLY A N 1
ATOM 1536 C CA . GLY A 1 195 ? -0.969 -7.122 12.347 1.00 92.69 195 GLY A CA 1
ATOM 1537 C C . GLY A 1 195 ? -1.630 -8.457 11.976 1.00 92.69 195 GLY A C 1
ATOM 1538 O O . GLY A 1 195 ? -0.960 -9.432 11.636 1.00 92.69 195 GLY A O 1
ATOM 1539 N N . VAL A 1 196 ? -2.964 -8.512 12.017 1.00 95.81 196 VAL A N 1
ATOM 1540 C CA . VAL A 1 196 ? -3.729 -9.706 11.632 1.00 95.81 196 VAL A CA 1
ATOM 1541 C C . VAL A 1 196 ? -3.974 -9.708 10.121 1.00 95.81 196 VAL A C 1
ATOM 1543 O O . VAL A 1 196 ? -4.871 -9.019 9.624 1.00 95.81 196 VAL A O 1
ATOM 1546 N N . TYR A 1 197 ? -3.212 -10.527 9.394 1.00 95.75 197 TYR A N 1
ATOM 1547 C CA . TYR A 1 197 ? -3.393 -10.721 7.955 1.00 95.75 197 TYR A CA 1
ATOM 1548 C C . TYR A 1 197 ? -4.713 -11.440 7.653 1.00 95.75 197 TYR A C 1
ATOM 1550 O O . TYR A 1 197 ? -4.976 -12.534 8.154 1.00 95.75 197 TYR A O 1
ATOM 1558 N N . LYS A 1 198 ? -5.565 -10.813 6.842 1.00 94.50 198 LYS A N 1
ATOM 1559 C CA . LYS A 1 198 ? -6.920 -11.291 6.542 1.00 94.50 198 LYS A CA 1
ATOM 1560 C C . LYS A 1 198 ? -7.033 -12.045 5.224 1.00 94.50 198 LYS A C 1
ATOM 1562 O O . LYS A 1 198 ? -7.962 -12.835 5.076 1.00 94.50 198 LYS A O 1
ATOM 1567 N N . GLY A 1 199 ? -6.104 -11.845 4.293 1.00 92.50 199 GLY A N 1
ATOM 1568 C CA . GLY A 1 199 ? -6.048 -12.631 3.065 1.00 92.50 199 GLY A CA 1
ATOM 1569 C C . GLY A 1 199 ? -5.447 -11.898 1.874 1.00 92.50 199 GLY A C 1
ATOM 1570 O O . GLY A 1 199 ? -5.093 -10.719 1.939 1.00 92.50 199 GLY A O 1
ATOM 1571 N N . THR A 1 200 ? -5.357 -12.633 0.767 1.00 92.00 200 THR A N 1
ATOM 1572 C CA . THR A 1 200 ? -4.792 -12.162 -0.498 1.00 92.00 200 THR A CA 1
ATOM 1573 C C . THR A 1 200 ? -5.869 -12.090 -1.574 1.00 92.00 200 THR A C 1
ATOM 1575 O O . THR A 1 200 ? -6.537 -13.082 -1.862 1.00 92.00 200 THR A O 1
ATOM 1578 N N . LEU A 1 201 ? -6.003 -10.932 -2.213 1.00 87.88 201 LEU A N 1
ATOM 1579 C CA . LEU A 1 201 ? -6.817 -10.752 -3.410 1.00 87.88 201 LEU A CA 1
ATOM 1580 C C . LEU A 1 201 ? -6.062 -11.321 -4.620 1.00 87.88 201 LEU A C 1
ATOM 1582 O O . LEU A 1 201 ? -5.027 -10.790 -5.017 1.00 87.88 201 LEU A O 1
ATOM 1586 N N . VAL A 1 202 ? -6.564 -12.412 -5.199 1.00 87.88 202 VAL A N 1
ATOM 1587 C CA . VAL A 1 202 ? -5.937 -13.072 -6.356 1.00 87.88 202 VAL A CA 1
ATOM 1588 C C . VAL A 1 202 ? -6.507 -12.509 -7.654 1.00 87.88 202 VAL A C 1
ATOM 1590 O O . VAL A 1 202 ? -7.721 -12.511 -7.854 1.00 87.88 202 VAL A O 1
ATOM 1593 N N . GLY A 1 203 ? -5.634 -12.034 -8.541 1.00 83.88 203 GLY A N 1
ATOM 1594 C CA . GLY A 1 203 ? -6.005 -11.462 -9.836 1.00 83.88 203 GLY A CA 1
ATOM 1595 C C . GLY A 1 203 ? -5.677 -9.975 -9.996 1.00 83.88 203 GLY A C 1
ATOM 1596 O O . GLY A 1 203 ? -5.028 -9.642 -10.990 1.00 83.88 203 GLY A O 1
ATOM 1597 N N . PRO A 1 204 ? -6.097 -9.072 -9.088 1.00 83.06 204 PRO A N 1
ATOM 1598 C CA . PRO A 1 204 ? -5.852 -7.647 -9.259 1.00 83.06 204 PRO A CA 1
ATOM 1599 C C . PRO A 1 204 ? -4.374 -7.297 -9.039 1.00 83.06 204 PRO A C 1
ATOM 1601 O O . PRO A 1 204 ? -3.748 -7.734 -8.075 1.00 83.06 204 PRO A O 1
ATOM 1604 N N . SER A 1 205 ? -3.824 -6.468 -9.927 1.00 82.88 205 SER A N 1
ATOM 1605 C CA . SER A 1 205 ? -2.579 -5.734 -9.684 1.00 82.88 205 SER A CA 1
ATOM 1606 C C . SER A 1 205 ? -2.803 -4.584 -8.702 1.00 82.88 205 SER A C 1
ATOM 1608 O O . SER A 1 205 ? -3.939 -4.210 -8.409 1.00 82.88 205 SER A O 1
ATOM 1610 N N . HIS A 1 206 ? -1.722 -3.955 -8.249 1.00 79.75 206 HIS A N 1
ATOM 1611 C CA . HIS A 1 206 ? -1.771 -2.838 -7.307 1.00 79.75 206 HIS A CA 1
ATOM 1612 C C . HIS A 1 206 ? -2.731 -1.707 -7.738 1.00 79.75 206 HIS A C 1
ATOM 1614 O O . HIS A 1 206 ? -3.461 -1.158 -6.918 1.00 79.75 206 HIS A O 1
ATOM 1620 N N . LEU A 1 207 ? -2.800 -1.392 -9.041 1.00 74.62 207 LEU A N 1
ATOM 1621 C CA . LEU A 1 207 ? -3.736 -0.385 -9.568 1.00 74.62 207 LEU A CA 1
ATOM 1622 C C . LEU A 1 207 ? -5.176 -0.896 -9.717 1.00 74.62 207 LEU A C 1
ATOM 1624 O O . LEU A 1 207 ? -6.113 -0.097 -9.715 1.00 74.62 207 LEU A O 1
ATOM 1628 N N . ASP A 1 208 ? -5.376 -2.204 -9.881 1.00 73.75 208 ASP A N 1
ATOM 1629 C CA . ASP A 1 208 ? -6.720 -2.786 -9.969 1.00 73.75 208 ASP A CA 1
ATOM 1630 C C . ASP A 1 208 ? -7.458 -2.672 -8.626 1.00 73.75 208 ASP A C 1
ATOM 1632 O O . ASP A 1 208 ? -8.670 -2.463 -8.619 1.00 73.75 208 ASP A O 1
ATOM 1636 N N . ILE A 1 209 ? -6.734 -2.741 -7.501 1.00 69.75 209 ILE A N 1
ATOM 1637 C CA . ILE A 1 209 ? -7.293 -2.667 -6.136 1.00 69.75 209 ILE A CA 1
ATOM 1638 C C . ILE A 1 209 ? -8.036 -1.347 -5.896 1.00 69.75 209 ILE A C 1
ATOM 1640 O O . ILE A 1 209 ? -9.080 -1.335 -5.251 1.00 69.75 209 ILE A O 1
ATOM 1644 N N . ILE A 1 210 ? -7.538 -0.248 -6.465 1.00 66.19 210 ILE A N 1
ATOM 1645 C CA . ILE A 1 210 ? -8.180 1.074 -6.408 1.00 66.19 210 ILE A CA 1
ATOM 1646 C C . ILE A 1 210 ? -9.017 1.382 -7.664 1.00 66.19 210 ILE A C 1
ATOM 1648 O O . ILE A 1 210 ? -9.412 2.522 -7.888 1.00 66.19 210 ILE A O 1
ATOM 1652 N N . ASN A 1 211 ? -9.311 0.377 -8.500 1.00 65.31 211 ASN A N 1
ATOM 1653 C CA . ASN A 1 211 ? -10.148 0.479 -9.704 1.00 65.31 211 ASN A CA 1
ATOM 1654 C C . ASN A 1 211 ? -9.597 1.406 -10.818 1.00 65.31 211 ASN A C 1
ATOM 1656 O O . ASN A 1 211 ? -10.338 1.905 -11.674 1.00 65.31 211 ASN A O 1
ATOM 1660 N N . TRP A 1 212 ? -8.282 1.636 -10.857 1.00 62.34 212 TRP A N 1
ATOM 1661 C CA . TRP A 1 212 ? -7.654 2.547 -11.824 1.00 62.34 212 TRP A CA 1
ATOM 1662 C C . TRP A 1 212 ? -7.532 1.966 -13.234 1.00 62.34 212 TRP A C 1
ATOM 1664 O O . TRP A 1 212 ? -7.661 2.676 -14.233 1.00 62.34 212 TRP A O 1
ATOM 1674 N N . THR A 1 213 ? -7.334 0.661 -13.346 1.00 60.75 213 THR A N 1
ATOM 1675 C CA . THR A 1 213 ? -7.185 -0.046 -14.627 1.00 60.75 213 THR A CA 1
ATOM 1676 C C . THR A 1 213 ? -8.457 -0.031 -15.472 1.00 60.75 213 THR A C 1
ATOM 1678 O O . THR A 1 213 ? -8.392 0.218 -16.677 1.00 60.75 213 THR A O 1
ATOM 1681 N N . ASN A 1 214 ? -9.626 -0.235 -14.859 1.00 60.50 214 ASN A N 1
ATOM 1682 C CA . ASN A 1 214 ? -10.922 -0.130 -15.536 1.00 60.50 214 ASN A CA 1
ATOM 1683 C C . ASN A 1 214 ? -11.144 1.278 -16.086 1.00 60.50 214 ASN A C 1
ATOM 1685 O O . ASN A 1 214 ? -11.687 1.455 -17.178 1.00 60.50 214 ASN A O 1
ATOM 1689 N N . ARG A 1 215 ? -10.646 2.284 -15.368 1.00 60.31 215 ARG A N 1
ATOM 1690 C CA . ARG A 1 215 ? -10.723 3.673 -15.787 1.00 60.31 215 ARG A CA 1
ATOM 1691 C C . ARG A 1 215 ? -9.770 4.002 -16.930 1.00 60.31 215 ARG A C 1
ATOM 1693 O O . ARG A 1 215 ? -10.205 4.638 -17.883 1.00 60.31 215 ARG A O 1
ATOM 1700 N N . LEU A 1 216 ? -8.521 3.538 -16.886 1.00 60.56 216 LEU A N 1
ATOM 1701 C CA . LEU A 1 216 ? -7.580 3.722 -17.995 1.00 60.56 216 LEU A CA 1
ATOM 1702 C C . LEU A 1 216 ? -8.115 3.071 -19.280 1.00 60.56 216 LEU A C 1
ATOM 1704 O O . LEU A 1 216 ? -8.085 3.688 -20.340 1.00 60.56 216 LEU A O 1
ATOM 1708 N N . LYS A 1 217 ? -8.703 1.871 -19.172 1.00 62.88 217 LYS A N 1
ATOM 1709 C CA . LYS A 1 217 ? -9.397 1.207 -20.289 1.00 62.88 217 LYS A CA 1
ATOM 1710 C C . LYS A 1 217 ? -10.556 2.048 -20.829 1.00 62.88 217 LYS A C 1
ATOM 1712 O O . LYS A 1 217 ? -10.701 2.152 -22.041 1.00 62.88 217 LYS A O 1
ATOM 1717 N N . TRP A 1 218 ? -11.367 2.649 -19.956 1.00 56.75 218 TRP A N 1
ATOM 1718 C CA . TRP A 1 218 ? -12.473 3.520 -20.364 1.00 56.75 218 TRP A CA 1
ATOM 1719 C C . TRP A 1 218 ? -11.983 4.809 -21.041 1.00 56.75 218 TRP A C 1
ATOM 1721 O O . TRP A 1 218 ? -12.523 5.190 -22.072 1.00 56.75 218 TRP A O 1
ATOM 1731 N N . ILE A 1 219 ? -10.919 5.431 -20.524 1.00 61.34 219 ILE A N 1
ATOM 1732 C CA . ILE A 1 219 ? -10.287 6.620 -21.118 1.00 61.34 219 ILE A CA 1
ATOM 1733 C C . ILE A 1 219 ? -9.734 6.300 -22.506 1.00 61.34 219 ILE A C 1
ATOM 1735 O O . ILE A 1 219 ? -10.027 7.014 -23.459 1.00 61.34 219 ILE A O 1
ATOM 1739 N N . ILE A 1 220 ? -8.980 5.206 -22.636 1.00 63.91 220 ILE A N 1
ATOM 1740 C CA . ILE A 1 220 ? -8.428 4.758 -23.919 1.00 63.91 220 ILE A CA 1
ATOM 1741 C C . ILE A 1 220 ? -9.558 4.481 -24.917 1.00 63.91 220 ILE A C 1
ATOM 1743 O O . ILE A 1 220 ? -9.474 4.915 -26.061 1.00 63.91 220 ILE A O 1
ATOM 1747 N N . LYS A 1 221 ? -10.646 3.828 -24.487 1.00 61.19 221 LYS A N 1
ATOM 1748 C CA . LYS A 1 221 ? -11.832 3.610 -25.330 1.00 61.19 221 LYS A CA 1
ATOM 1749 C C . LYS A 1 221 ? -12.522 4.912 -25.743 1.00 61.19 221 LYS A C 1
ATOM 1751 O O . LYS A 1 221 ? -12.908 5.025 -26.901 1.00 61.19 221 LYS A O 1
ATOM 1756 N N . GLY A 1 222 ? -12.639 5.884 -24.836 1.00 58.31 222 GLY A N 1
ATOM 1757 C CA . GLY A 1 222 ? -13.208 7.203 -25.125 1.00 58.31 222 GLY A CA 1
ATOM 1758 C C . GLY A 1 222 ? -12.371 7.997 -26.131 1.00 58.31 222 GLY A C 1
ATOM 1759 O O . GLY A 1 222 ? -12.914 8.536 -27.088 1.00 58.31 222 GLY A O 1
ATOM 1760 N N . VAL A 1 223 ? -11.041 7.988 -25.980 1.00 60.56 223 VAL A N 1
ATOM 1761 C CA . VAL A 1 223 ? -10.103 8.631 -26.921 1.00 60.56 223 VAL A CA 1
ATOM 1762 C C . VAL A 1 223 ? -10.094 7.929 -28.285 1.00 60.56 223 VAL A C 1
ATOM 1764 O O . VAL A 1 223 ? -10.006 8.590 -29.314 1.00 60.56 223 VAL A O 1
ATOM 1767 N N . LEU A 1 224 ? -10.232 6.601 -28.313 1.00 66.94 224 LEU A N 1
ATOM 1768 C CA . LEU A 1 224 ? -10.331 5.812 -29.548 1.00 66.94 224 LEU A CA 1
ATOM 1769 C C . LEU A 1 224 ? -11.737 5.831 -30.178 1.00 66.94 224 LEU A C 1
ATOM 1771 O O . LEU A 1 224 ? -11.968 5.122 -31.156 1.00 66.94 224 LEU A O 1
ATOM 1775 N N . GLY A 1 225 ? -12.688 6.595 -29.625 1.00 52.81 225 GLY A N 1
ATOM 1776 C CA . GLY A 1 225 ? -14.056 6.703 -30.147 1.00 52.81 225 GLY A CA 1
ATOM 1777 C C . GLY A 1 225 ? -14.885 5.416 -30.051 1.00 52.81 225 GLY A C 1
ATOM 1778 O O . GLY A 1 225 ? -15.963 5.330 -30.635 1.00 52.81 225 GLY A O 1
ATOM 1779 N N . GLN A 1 226 ? -14.422 4.408 -29.308 1.00 53.25 226 GLN A N 1
ATOM 1780 C CA . GLN A 1 226 ? -15.137 3.151 -29.094 1.00 53.25 226 GLN A CA 1
ATOM 1781 C C . GLN A 1 226 ? -16.068 3.274 -27.884 1.00 53.25 226 GLN A C 1
ATOM 1783 O O . GLN A 1 226 ? -15.839 2.684 -26.825 1.00 53.25 226 GLN A O 1
ATOM 1788 N N . HIS A 1 227 ? -17.140 4.050 -28.037 1.00 45.50 227 HIS A N 1
ATOM 1789 C CA . HIS A 1 227 ? -18.290 3.929 -27.150 1.00 45.50 227 HIS A CA 1
ATOM 1790 C C . HIS A 1 227 ? -19.082 2.687 -27.564 1.00 45.50 227 HIS A C 1
ATOM 1792 O O . HIS A 1 227 ? -19.683 2.654 -28.636 1.00 45.50 227 HIS A O 1
ATOM 1798 N N . ASN A 1 228 ? -19.071 1.649 -26.725 1.00 45.31 228 ASN A N 1
ATOM 1799 C CA . ASN A 1 228 ? -20.053 0.578 -26.861 1.00 45.31 228 ASN A CA 1
ATOM 1800 C C . ASN A 1 228 ? -21.443 1.195 -26.650 1.00 45.31 228 ASN A C 1
ATOM 1802 O O . ASN A 1 228 ? -21.661 1.853 -25.630 1.00 45.31 228 ASN A O 1
ATOM 1806 N N . LYS A 1 229 ? -22.323 1.004 -27.639 1.00 34.09 229 LYS A N 1
ATOM 1807 C CA . LYS A 1 229 ? -23.774 1.147 -27.482 1.00 34.09 229 LYS A CA 1
ATOM 1808 C C . L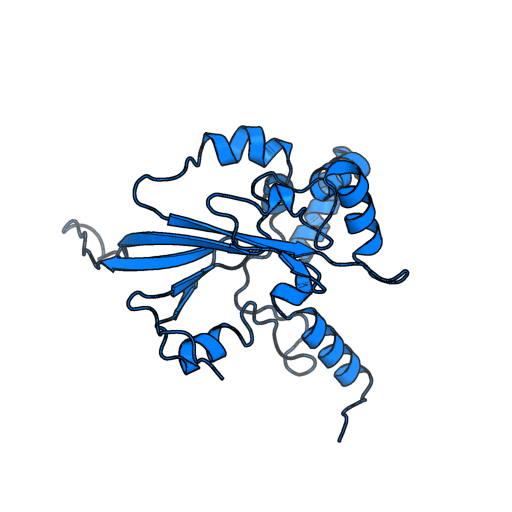YS A 1 229 ? -24.283 0.230 -26.375 1.00 34.09 229 LYS A C 1
ATOM 1810 O O . LYS A 1 229 ? -23.695 -0.867 -26.220 1.00 34.09 229 LYS A O 1
#

Foldseek 3Di:
DDQDAADPFAKEFEAAFLQDCWADPDPCVQANIDGQQPPNVVVNVVNVHHYHYDRDHGWGWGWHWDWDFDDDPPDDGDGDTDTHTQETEGELDQLLAWLLLVVVDVVCDPVCLVVVCVVCVVVRGHSVSSVCRHNCCSVPPVDVVDDDDPNYAYEFEFEFADDDPPDPLPVQQVSRCVPQNGHLSTHHRVSRDDGHYDYYHYHHHPCVVSPNVVSVVVSVCVVVVNDDD

Organism: Orbilia oligospora (NCBI:txid2813651)

Secondary structure (DSSP, 8-state):
--PPPPPSSPEEEE--TT--SEE-SS-TTTS--EETTTTHHHHHHHTT--EEEESSSSEEEEEEEEEE----TTS----EEEEEEEEEEEES--TT--HHHHHHHHHH-GGGHHHHHHHHHHTT--HHHHHTTSHHHIIIIIHHHSPPPTTPEEEEEEEE----TT-TTHHHHHHHHHHT-SBSSSSBHHHH--SEEEEEEES--HHHHTTHHHHHHHHHHHHTT----